Protein AF-A0A7J9CAJ8-F1 (afdb_monomer)

Secondary structure (DSSP, 8-state):
--------S-BTTHHHH-TTSPPP-HHHHHHHHHHHHHHHHIIIIISSSPPP-S--STTT-EE-TT--EE------SHHHHHHHHHHHHHHHHTS-TT-TT-THHHHHHHHHHHHHHHHHTTS-----HHHHHHHHHHHHHHHHHHHHHHTTS-HHHHHS-TTS-HHHHTT-BTTB--THHHHHHHHHHHHHHHHHHHHHHHTT---SSGGG--HHHHHHHHHHHHHHHHHHHHHHHHHHHHHHGGGSTTHHHHHHH-SSTT---HHHHHHHHHHHHHHHHHHHHHHHHHHHHHHHHHHHS-HHHHHHHHHHHHHHHHHHHHHHHHHHHHTT--

Structure (mmCIF, N/CA/C/O backbone):
data_AF-A0A7J9CAJ8-F1
#
_entry.id   AF-A0A7J9CAJ8-F1
#
loop_
_atom_site.group_PDB
_atom_site.id
_atom_site.type_symbol
_atom_site.label_atom_id
_atom_site.label_alt_id
_atom_site.label_comp_id
_atom_site.label_asym_id
_atom_site.label_entity_id
_atom_site.label_seq_id
_atom_site.pdbx_PDB_ins_code
_atom_site.Cartn_x
_atom_site.Cartn_y
_atom_site.Cartn_z
_atom_site.occupancy
_atom_site.B_iso_or_equiv
_atom_site.auth_seq_id
_atom_site.auth_comp_id
_atom_site.auth_asym_id
_atom_site.auth_atom_id
_atom_site.pdbx_PDB_model_num
ATOM 1 N N . MET A 1 1 ? -40.495 -19.863 -31.097 1.00 40.00 1 MET A N 1
ATOM 2 C CA . MET A 1 1 ? -39.385 -20.839 -31.047 1.00 40.00 1 MET A CA 1
ATOM 3 C C . MET A 1 1 ? -38.164 -20.152 -31.624 1.00 40.00 1 MET A C 1
ATOM 5 O O . MET A 1 1 ? -38.285 -19.607 -32.711 1.00 40.00 1 MET A O 1
ATOM 9 N N . MET A 1 2 ? -37.049 -20.111 -30.896 1.00 43.50 2 MET A N 1
ATOM 10 C CA . MET A 1 2 ? -35.759 -19.665 -31.436 1.00 43.50 2 MET A CA 1
ATOM 11 C C . MET A 1 2 ? -34.913 -20.907 -31.709 1.00 43.50 2 MET A C 1
ATOM 13 O O . MET A 1 2 ? -34.979 -21.863 -30.937 1.00 43.50 2 MET A O 1
ATOM 17 N N . ILE A 1 3 ? -34.169 -20.902 -32.811 1.00 45.50 3 ILE A N 1
ATOM 18 C CA . ILE A 1 3 ? -33.249 -21.974 -33.191 1.00 45.50 3 ILE A CA 1
ATOM 19 C C . ILE A 1 3 ? -31.861 -21.343 -33.206 1.00 45.50 3 ILE A C 1
ATOM 21 O O . ILE A 1 3 ? -31.635 -20.386 -33.943 1.00 45.50 3 ILE A O 1
ATOM 25 N N . PHE A 1 4 ? -30.968 -21.850 -32.363 1.00 56.88 4 PHE A N 1
ATOM 26 C CA . PHE A 1 4 ? -29.582 -21.400 -32.276 1.00 56.88 4 PHE A CA 1
ATOM 27 C C . PHE A 1 4 ? -28.660 -22.448 -32.898 1.00 56.88 4 PHE A C 1
ATOM 29 O O . PHE A 1 4 ? -28.944 -23.645 -32.849 1.00 56.88 4 PHE A O 1
ATOM 36 N N . GLU A 1 5 ? -27.553 -21.993 -33.475 1.00 60.78 5 GLU A N 1
ATOM 37 C CA . GLU A 1 5 ? -26.510 -22.875 -33.988 1.00 60.78 5 GLU A CA 1
ATOM 38 C C . GLU A 1 5 ? -25.802 -23.581 -32.824 1.00 60.78 5 GLU A C 1
ATOM 40 O O . GLU A 1 5 ? -25.318 -22.926 -31.896 1.00 60.78 5 GLU A O 1
ATOM 45 N N . HIS A 1 6 ? -25.735 -24.911 -32.889 1.00 66.56 6 HIS A N 1
ATOM 46 C CA . HIS A 1 6 ? -25.181 -25.757 -31.834 1.00 66.56 6 HIS A CA 1
ATOM 47 C C . HIS A 1 6 ? -23.707 -25.427 -31.518 1.00 66.56 6 HIS A C 1
ATOM 49 O O . HIS A 1 6 ? -22.985 -24.819 -32.314 1.00 66.56 6 HIS A O 1
ATOM 55 N N . ALA A 1 7 ? -23.280 -25.809 -30.319 1.00 72.19 7 ALA A N 1
ATOM 56 C CA . ALA A 1 7 ? -21.926 -25.650 -29.810 1.00 72.19 7 ALA A CA 1
ATOM 57 C C . ALA A 1 7 ? -21.558 -26.981 -29.128 1.00 72.19 7 ALA A C 1
ATOM 59 O O . ALA A 1 7 ? -22.010 -27.218 -28.005 1.00 72.19 7 ALA A O 1
ATOM 60 N N . PRO A 1 8 ? -20.884 -27.906 -29.839 1.00 73.31 8 PRO A N 1
ATOM 61 C CA . PRO A 1 8 ? -20.740 -29.287 -29.381 1.00 73.31 8 PRO A CA 1
ATOM 62 C C . PRO A 1 8 ? -19.647 -29.465 -28.320 1.00 73.31 8 PRO A C 1
ATOM 64 O O . PRO A 1 8 ? -19.743 -30.385 -27.511 1.00 73.31 8 PRO A O 1
ATOM 67 N N . ASN A 1 9 ? -18.659 -28.566 -28.259 1.00 80.75 9 ASN A N 1
ATOM 68 C CA . ASN A 1 9 ? -17.530 -28.628 -27.324 1.00 80.75 9 ASN A CA 1
ATOM 69 C C . ASN A 1 9 ? -17.878 -28.039 -25.939 1.00 80.75 9 ASN A C 1
ATOM 71 O O . ASN A 1 9 ? -17.084 -27.329 -25.326 1.00 80.75 9 ASN A O 1
ATOM 75 N N . GLY A 1 10 ? -19.095 -28.311 -25.455 1.00 84.06 10 GLY A N 1
ATOM 76 C CA . GLY A 1 10 ? -19.558 -27.949 -24.113 1.00 84.06 10 GLY A CA 1
ATOM 77 C C . GLY A 1 10 ? -19.327 -26.481 -23.735 1.00 84.06 10 GLY A C 1
ATOM 78 O O . GLY A 1 10 ? -19.519 -25.563 -24.541 1.00 84.06 10 GLY A O 1
ATOM 79 N N . THR A 1 11 ? -18.937 -26.267 -22.480 1.00 87.12 11 THR A N 1
ATOM 80 C CA . THR A 1 11 ? -18.627 -24.958 -21.899 1.00 87.12 11 THR A CA 1
ATOM 81 C C . THR A 1 11 ? -17.136 -24.765 -21.639 1.00 87.12 11 THR A C 1
ATOM 83 O O . THR A 1 11 ? -16.378 -25.698 -21.362 1.00 87.12 11 THR A O 1
ATOM 86 N N . LEU A 1 12 ? -16.718 -23.501 -21.626 1.00 86.06 12 LEU A N 1
ATOM 87 C CA . LEU A 1 12 ? -15.371 -23.097 -21.236 1.00 86.06 12 LEU A CA 1
ATOM 88 C C . LEU A 1 12 ? -15.019 -23.525 -19.798 1.00 86.06 12 LEU A C 1
ATOM 90 O O . LEU A 1 12 ? -13.863 -23.823 -19.522 1.00 86.06 12 LEU A O 1
ATOM 94 N N . PHE A 1 13 ? -15.994 -23.600 -18.886 1.00 85.50 13 PHE A N 1
ATOM 95 C CA . PHE A 1 13 ? -15.786 -24.114 -17.526 1.00 85.50 13 PHE A CA 1
ATOM 96 C C . PHE A 1 13 ? -15.315 -25.574 -17.529 1.00 85.50 13 PHE A C 1
ATOM 98 O O . PHE A 1 13 ? -14.382 -25.925 -16.808 1.00 85.50 13 PHE A O 1
ATOM 105 N N . GLU A 1 14 ? -15.943 -26.427 -18.338 1.00 85.00 14 GLU A N 1
ATOM 106 C CA . GLU A 1 14 ? -15.604 -27.851 -18.416 1.00 85.00 14 GLU A CA 1
ATOM 107 C C . GLU A 1 14 ? -14.177 -28.031 -18.951 1.00 85.00 14 GLU A C 1
ATOM 109 O O . GLU A 1 14 ? -13.354 -28.688 -18.319 1.00 85.00 14 GLU A O 1
ATOM 114 N N . HIS A 1 15 ? -13.842 -27.314 -20.023 1.00 82.62 15 HIS A N 1
ATOM 115 C CA . HIS A 1 15 ? -12.510 -27.275 -20.634 1.00 82.62 15 HIS A CA 1
ATOM 116 C C . HIS A 1 15 ? -11.391 -26.614 -19.790 1.00 82.62 15 HIS A C 1
ATOM 118 O O . HIS A 1 15 ? -10.220 -26.650 -20.187 1.00 82.62 15 HIS A O 1
ATOM 124 N N . LEU A 1 16 ? -11.724 -26.000 -18.648 1.00 79.69 16 LEU A N 1
ATOM 125 C CA . LEU A 1 16 ? -10.761 -25.412 -17.706 1.00 79.69 16 LEU A CA 1
ATOM 126 C C . LEU A 1 16 ? -10.608 -26.210 -16.404 1.00 79.69 16 LEU A C 1
ATOM 128 O O . LEU A 1 16 ? -9.513 -26.201 -15.845 1.00 79.69 16 LEU A O 1
ATOM 132 N N . HIS A 1 17 ? -11.671 -26.866 -15.918 1.00 77.75 17 HIS A N 1
ATOM 133 C CA . HIS A 1 17 ? -11.718 -27.418 -14.551 1.00 77.75 17 HIS A CA 1
ATOM 134 C C . HIS A 1 17 ? -12.109 -28.903 -14.454 1.00 77.75 17 HIS A C 1
ATOM 136 O O . HIS A 1 17 ? -11.965 -29.486 -13.378 1.00 77.75 17 HIS A O 1
ATOM 142 N N . VAL A 1 18 ? -12.608 -29.532 -15.526 1.00 80.06 18 VAL A N 1
ATOM 143 C CA . VAL A 1 18 ? -12.997 -30.957 -15.534 1.00 80.06 18 VAL A CA 1
ATOM 144 C C . VAL A 1 18 ? -11.835 -31.795 -16.068 1.00 80.06 18 VAL A C 1
ATOM 146 O O . VAL A 1 18 ? -11.383 -31.602 -17.194 1.00 80.06 18 VAL A O 1
ATOM 149 N N . LYS A 1 19 ? -11.332 -32.737 -15.259 1.00 69.88 19 LYS A N 1
ATOM 150 C CA . LYS A 1 19 ? -10.113 -33.520 -15.558 1.00 69.88 19 LYS A CA 1
ATOM 151 C C . LYS A 1 19 ? -10.294 -34.498 -16.717 1.00 69.88 19 LYS A C 1
ATOM 153 O O . LYS A 1 19 ? -9.323 -34.910 -17.340 1.00 69.88 19 LYS A O 1
ATOM 158 N N . GLU A 1 20 ? -11.540 -34.861 -16.974 1.00 73.94 20 GLU A N 1
ATOM 159 C CA . GLU A 1 20 ? -11.992 -35.800 -17.990 1.00 73.94 20 GLU A CA 1
ATOM 160 C C . GLU A 1 20 ? -12.160 -35.139 -19.376 1.00 73.94 20 GLU A C 1
ATOM 162 O O . GLU A 1 20 ? -12.380 -35.845 -20.358 1.00 73.94 20 GLU A O 1
ATOM 167 N N . MET A 1 21 ? -12.045 -33.806 -19.467 1.00 75.88 21 MET A N 1
ATOM 168 C CA . MET A 1 21 ? -12.157 -33.027 -20.707 1.00 75.88 21 MET A CA 1
ATOM 169 C C . MET A 1 21 ? -10.786 -32.644 -21.278 1.00 75.88 21 MET A C 1
ATOM 171 O O . MET A 1 21 ? -9.824 -32.409 -20.541 1.00 75.88 21 MET A O 1
ATOM 175 N N . GLU A 1 22 ? -10.698 -32.515 -22.605 1.00 76.56 22 GLU A N 1
ATOM 176 C CA . GLU A 1 22 ? -9.490 -32.021 -23.277 1.00 76.56 22 GLU A CA 1
ATOM 177 C C . GLU A 1 22 ? -9.185 -30.581 -22.830 1.00 76.56 22 GLU A C 1
ATOM 179 O O . GLU A 1 22 ? -9.993 -29.670 -23.005 1.00 76.56 22 GLU A O 1
ATOM 184 N N . HIS A 1 23 ? -8.025 -30.361 -22.212 1.00 75.94 23 HIS A N 1
ATOM 185 C CA . HIS A 1 23 ? -7.668 -29.045 -21.685 1.00 75.94 23 HIS A CA 1
ATOM 186 C C . HIS A 1 23 ? -7.228 -28.110 -22.812 1.00 75.94 23 HIS A C 1
ATOM 188 O O . HIS A 1 23 ? -6.312 -28.434 -23.566 1.00 75.94 23 HIS A O 1
ATOM 194 N N . LEU A 1 24 ? -7.822 -26.913 -22.878 1.00 80.50 24 LEU A N 1
ATOM 195 C CA . LEU A 1 24 ? -7.447 -25.905 -23.875 1.00 80.50 24 LEU A CA 1
ATOM 196 C C . LEU A 1 24 ? -5.971 -25.521 -23.738 1.00 80.50 24 LEU A C 1
ATOM 198 O O . LEU A 1 24 ? -5.504 -25.200 -22.636 1.00 80.50 24 LEU A O 1
ATOM 202 N N . ASP A 1 25 ? -5.269 -25.485 -24.869 1.00 76.44 25 ASP A N 1
ATOM 203 C CA . ASP A 1 25 ? -3.911 -24.962 -24.970 1.00 76.44 25 ASP A CA 1
ATOM 204 C C . ASP A 1 25 ? -3.892 -23.424 -24.852 1.00 76.44 25 ASP A C 1
ATOM 206 O O . ASP A 1 25 ? -4.929 -22.756 -24.779 1.00 76.44 25 ASP A O 1
ATOM 210 N N . TRP A 1 26 ? -2.698 -22.829 -24.827 1.00 74.56 26 TRP A N 1
ATOM 211 C CA . TRP A 1 26 ? -2.570 -21.372 -24.743 1.00 74.56 26 TRP A CA 1
ATOM 212 C C . TRP A 1 26 ? -3.151 -20.652 -25.973 1.00 74.56 26 TRP A C 1
ATOM 214 O O . TRP A 1 26 ? -3.753 -19.587 -25.825 1.00 74.56 26 TRP A O 1
ATOM 224 N N . SER A 1 27 ? -3.037 -21.233 -27.175 1.00 74.56 27 SER A N 1
ATOM 225 C CA . SER A 1 27 ? -3.572 -20.637 -28.404 1.00 74.56 27 SER A CA 1
ATOM 226 C C . SER A 1 27 ? -5.101 -20.548 -28.375 1.00 74.56 27 SER A C 1
ATOM 228 O O . SER A 1 27 ? -5.668 -19.484 -28.639 1.00 74.56 27 SER A O 1
ATOM 230 N N . ALA A 1 28 ? -5.777 -21.631 -27.985 1.00 77.50 28 ALA A N 1
ATOM 231 C CA . ALA A 1 28 ? -7.226 -21.678 -27.848 1.00 77.50 28 ALA A CA 1
ATOM 232 C C . ALA A 1 28 ? -7.725 -20.791 -26.695 1.00 77.50 28 ALA A C 1
ATOM 234 O O . ALA A 1 28 ? -8.701 -20.064 -26.871 1.00 77.50 28 ALA A O 1
ATOM 235 N N . ARG A 1 29 ? -7.022 -20.741 -25.552 1.00 82.19 29 ARG A N 1
ATOM 236 C CA . ARG A 1 29 ? -7.340 -19.807 -24.449 1.00 82.19 29 ARG A CA 1
ATOM 237 C C . ARG A 1 29 ? -7.321 -18.347 -24.903 1.00 82.19 29 ARG A C 1
ATOM 239 O O . ARG A 1 29 ? -8.274 -17.613 -24.644 1.00 82.19 29 ARG A O 1
ATOM 246 N N . VAL A 1 30 ? -6.276 -17.931 -25.623 1.00 76.56 30 VAL A N 1
ATOM 247 C CA . VAL A 1 30 ? -6.181 -16.570 -26.180 1.00 76.56 30 VAL A CA 1
ATOM 248 C C . VAL A 1 30 ? -7.266 -16.325 -27.235 1.00 76.56 30 VAL A C 1
ATOM 250 O O . VAL A 1 30 ? -7.885 -15.262 -27.219 1.00 76.56 30 VAL A O 1
ATOM 253 N N . ARG A 1 31 ? -7.571 -17.305 -28.101 1.00 80.25 31 ARG A N 1
ATOM 254 C CA . ARG A 1 31 ? -8.679 -17.225 -29.076 1.00 80.25 31 ARG A CA 1
ATOM 255 C C . ARG A 1 31 ? -10.030 -16.994 -28.394 1.00 80.25 31 ARG A C 1
ATOM 257 O O . ARG A 1 31 ? -10.771 -16.113 -28.820 1.00 80.25 31 ARG A O 1
ATOM 264 N N . VAL A 1 32 ? -10.322 -17.732 -27.324 1.00 82.12 32 VAL A N 1
ATOM 265 C CA . VAL A 1 32 ? -11.543 -17.588 -26.516 1.00 82.12 32 VAL A CA 1
ATOM 266 C C . VAL A 1 32 ? -11.631 -16.193 -25.890 1.00 82.12 32 VAL A C 1
ATOM 268 O O . VAL A 1 32 ? -12.649 -15.523 -26.051 1.00 82.12 32 VAL A O 1
ATOM 271 N N . ILE A 1 33 ? -10.561 -15.720 -25.238 1.00 83.31 33 ILE A N 1
ATOM 272 C CA . ILE A 1 33 ? -10.501 -14.377 -24.630 1.00 83.31 33 ILE A CA 1
ATOM 273 C C . ILE A 1 33 ? -10.751 -13.285 -25.682 1.00 83.31 33 ILE A C 1
ATOM 275 O O . ILE A 1 33 ? -11.573 -12.394 -25.464 1.00 83.31 33 ILE A O 1
ATOM 279 N N . MET A 1 34 ? -10.072 -13.366 -26.830 1.00 79.56 34 MET A N 1
ATOM 280 C CA . MET A 1 34 ? -10.222 -12.404 -27.925 1.00 79.56 34 MET A CA 1
ATOM 281 C C . MET A 1 34 ? -11.626 -12.450 -28.540 1.00 79.56 34 MET A C 1
ATOM 283 O O . MET A 1 34 ? -12.204 -11.398 -28.797 1.00 79.56 34 MET A O 1
ATOM 287 N N . GLY A 1 35 ? -12.204 -13.641 -28.725 1.00 82.44 35 GLY A N 1
ATOM 288 C CA . GLY A 1 35 ? -13.577 -13.808 -29.209 1.00 82.44 35 GLY A CA 1
ATOM 289 C C . GLY A 1 35 ? -14.598 -13.138 -28.288 1.00 82.44 35 GLY A C 1
ATOM 290 O O . GLY A 1 35 ? -15.395 -12.325 -28.749 1.00 82.44 35 GLY A O 1
ATOM 291 N N . VAL A 1 36 ? -14.510 -13.386 -26.976 1.00 84.25 36 VAL A N 1
ATOM 292 C CA . VAL A 1 36 ? -15.354 -12.714 -25.971 1.00 84.25 36 VAL A CA 1
ATOM 293 C C . VAL A 1 36 ? -15.171 -11.192 -26.022 1.00 84.25 36 VAL A C 1
ATOM 295 O O . VAL A 1 36 ? -16.163 -10.465 -26.013 1.00 84.25 36 VAL A O 1
ATOM 298 N N . ALA A 1 37 ? -13.933 -10.698 -26.127 1.00 81.12 37 ALA A N 1
ATOM 299 C CA . ALA A 1 37 ? -13.656 -9.264 -26.219 1.00 81.12 37 ALA A CA 1
ATOM 300 C C . ALA A 1 37 ? -14.277 -8.618 -27.473 1.00 81.12 37 ALA A C 1
ATOM 302 O O . ALA A 1 37 ? -14.913 -7.569 -27.363 1.00 81.12 37 ALA A O 1
ATOM 303 N N . TYR A 1 38 ? -14.162 -9.256 -28.645 1.00 80.88 38 TYR A N 1
ATOM 304 C CA . TYR A 1 38 ? -14.795 -8.780 -29.879 1.00 80.88 38 TYR A CA 1
ATOM 305 C C . TYR A 1 38 ? -16.326 -8.825 -29.807 1.00 80.88 38 TYR A C 1
ATOM 307 O O . TYR A 1 38 ? -16.977 -7.876 -30.239 1.00 80.88 38 TYR A O 1
ATOM 315 N N . CYS A 1 39 ? -16.916 -9.872 -29.220 1.00 78.00 39 CYS A N 1
ATOM 316 C CA . CYS A 1 39 ? -18.363 -9.935 -29.012 1.00 78.00 39 CYS A CA 1
ATOM 317 C C . CYS A 1 39 ? -18.859 -8.804 -28.100 1.00 78.00 39 CYS A C 1
ATOM 319 O O . CYS A 1 39 ? -19.830 -8.137 -28.449 1.00 78.00 39 CYS A O 1
ATOM 321 N N . LEU A 1 40 ? -18.180 -8.538 -26.978 1.00 75.75 40 LEU A N 1
ATOM 322 C CA . LEU A 1 40 ? -18.515 -7.420 -26.088 1.00 75.75 40 LEU A CA 1
ATOM 323 C C . LEU A 1 40 ? -18.362 -6.065 -26.794 1.00 75.75 40 LEU A C 1
ATOM 325 O O . LEU A 1 40 ? -19.243 -5.217 -26.676 1.00 75.75 40 LEU A O 1
ATOM 329 N N . GLN A 1 41 ? -17.284 -5.866 -27.562 1.00 77.62 41 GLN A N 1
ATOM 330 C CA . GLN A 1 41 ? -17.075 -4.647 -28.349 1.00 77.62 41 GLN A CA 1
ATOM 331 C C . GLN A 1 41 ? -18.227 -4.418 -29.338 1.00 77.62 41 GLN A C 1
ATOM 333 O O . GLN A 1 41 ? -18.826 -3.342 -29.334 1.00 77.62 41 GLN A O 1
ATOM 338 N N . TYR A 1 42 ? -18.570 -5.438 -30.128 1.00 77.06 42 TYR A N 1
ATOM 339 C CA . TYR A 1 42 ? -19.654 -5.388 -31.109 1.00 77.06 42 TYR A CA 1
ATOM 340 C C . TYR A 1 42 ? -21.008 -5.090 -30.449 1.00 77.06 42 TYR A C 1
ATOM 342 O O . TYR A 1 42 ? -21.734 -4.190 -30.871 1.00 77.06 42 TYR A O 1
ATOM 350 N N . MET A 1 43 ? -21.325 -5.791 -29.356 1.00 72.12 43 MET A N 1
ATOM 351 C CA . MET A 1 43 ? -22.576 -5.602 -28.621 1.00 72.12 43 MET A CA 1
ATOM 352 C C . MET A 1 43 ? -22.694 -4.208 -27.981 1.00 72.12 43 MET A C 1
ATOM 354 O O . MET A 1 43 ? -23.794 -3.655 -27.939 1.00 72.12 43 MET A O 1
ATOM 358 N N . HIS A 1 44 ? -21.585 -3.620 -27.519 1.00 69.75 44 HIS A N 1
ATOM 359 C CA . HIS A 1 44 ? -21.566 -2.307 -26.866 1.00 69.75 44 HIS A CA 1
ATOM 360 C C . HIS A 1 44 ? -21.475 -1.108 -27.830 1.00 69.75 44 HIS A C 1
ATOM 362 O O . HIS A 1 44 ? -21.926 -0.021 -27.464 1.00 69.75 44 HIS A O 1
ATOM 368 N N . HIS A 1 45 ? -20.873 -1.267 -29.015 1.00 70.31 45 HIS A N 1
ATOM 369 C CA . HIS A 1 45 ? -20.557 -0.145 -29.915 1.00 70.31 45 HIS A CA 1
ATOM 370 C C . HIS A 1 45 ? -21.196 -0.224 -31.306 1.00 70.31 45 HIS A C 1
ATOM 372 O O . HIS A 1 45 ? -21.545 0.823 -31.852 1.00 70.31 45 HIS A O 1
ATOM 378 N N . ASP A 1 46 ? -21.366 -1.423 -31.867 1.00 72.56 46 ASP A N 1
ATOM 379 C CA . ASP A 1 46 ? -21.799 -1.602 -33.261 1.00 72.56 46 ASP A CA 1
ATOM 380 C C . ASP A 1 46 ? -23.300 -1.937 -33.382 1.00 72.56 46 ASP A C 1
ATOM 382 O O . ASP A 1 46 ? -23.893 -1.793 -34.454 1.00 72.56 46 ASP A O 1
ATOM 386 N N . LEU A 1 47 ? -23.942 -2.349 -32.281 1.00 70.94 47 LEU A N 1
ATOM 387 C CA . LEU A 1 47 ? -25.392 -2.536 -32.192 1.00 70.94 47 LEU A CA 1
ATOM 388 C C . LEU A 1 47 ? -26.112 -1.262 -31.725 1.00 70.94 47 LEU A C 1
ATOM 390 O O . LEU A 1 47 ? -25.657 -0.555 -30.828 1.00 70.94 47 LEU A O 1
ATOM 394 N N . ASN A 1 48 ? -27.282 -0.995 -32.314 1.00 61.53 48 ASN A N 1
ATOM 395 C CA . ASN A 1 48 ? -28.146 0.129 -31.957 1.00 61.53 48 ASN A CA 1
ATOM 396 C C . ASN A 1 48 ? -29.610 -0.343 -31.776 1.00 61.53 48 ASN A C 1
ATOM 398 O O . ASN A 1 48 ? -30.232 -0.731 -32.768 1.00 61.53 48 ASN A O 1
ATOM 402 N N . PRO A 1 49 ? -30.178 -0.307 -30.553 1.00 61.47 49 PRO A N 1
ATOM 403 C CA . PRO A 1 49 ? -29.519 0.077 -29.302 1.00 61.47 49 PRO A CA 1
ATOM 404 C C . PRO A 1 49 ? -28.400 -0.913 -28.914 1.00 61.47 49 PRO A C 1
ATOM 406 O O . PRO A 1 49 ? -28.499 -2.092 -29.267 1.00 61.47 49 PRO A O 1
ATOM 409 N N . PRO A 1 50 ? -27.364 -0.470 -28.174 1.00 63.41 50 PRO A N 1
ATOM 410 C CA . PRO A 1 50 ? -26.344 -1.366 -27.636 1.00 63.41 50 PRO A CA 1
ATOM 411 C C . PRO A 1 50 ? -26.974 -2.492 -26.815 1.00 63.41 50 PRO A C 1
ATOM 413 O O . PRO A 1 50 ? -27.882 -2.240 -26.017 1.00 63.41 50 PRO A O 1
ATOM 416 N N . LEU A 1 51 ? -26.492 -3.723 -26.997 1.00 59.69 51 LEU A N 1
ATOM 417 C CA . LEU A 1 51 ? -26.936 -4.878 -26.220 1.00 59.69 51 LEU A CA 1
ATOM 418 C C . LEU A 1 51 ? -25.990 -5.105 -25.032 1.00 59.69 51 LEU A C 1
ATOM 420 O O . LEU A 1 51 ? -24.809 -5.375 -25.228 1.00 59.69 51 LEU A O 1
ATOM 424 N N . PRO A 1 52 ? -26.484 -5.002 -23.793 1.00 52.66 52 PRO A N 1
ATOM 425 C CA . PRO A 1 52 ? -25.654 -5.151 -22.603 1.00 52.66 52 PRO A CA 1
ATOM 426 C C . PRO A 1 52 ? -25.767 -6.573 -22.002 1.00 52.66 52 PRO A C 1
ATOM 428 O O . PRO A 1 52 ? -26.685 -7.291 -22.381 1.00 52.66 52 PRO A O 1
ATOM 431 N N . HIS A 1 53 ? -24.889 -7.020 -21.090 1.00 58.34 53 HIS A N 1
ATOM 432 C CA . HIS A 1 53 ? -24.742 -8.461 -20.758 1.00 58.34 53 HIS A CA 1
ATOM 433 C C . HIS A 1 53 ? -24.470 -8.784 -19.259 1.00 58.34 53 HIS A C 1
ATOM 435 O O . HIS A 1 53 ? -23.584 -8.199 -18.644 1.00 58.34 53 HIS A O 1
ATOM 441 N N . SER A 1 54 ? -25.207 -9.726 -18.643 1.00 52.53 54 SER A N 1
ATOM 442 C CA . SER A 1 54 ? -25.335 -9.775 -17.160 1.00 52.53 54 SER A CA 1
ATOM 443 C C . SER A 1 54 ? -24.575 -10.890 -16.439 1.00 52.53 54 SER A C 1
ATOM 445 O O . SER A 1 54 ? -24.441 -10.827 -15.218 1.00 52.53 54 SER A O 1
ATOM 447 N N . ASN A 1 55 ? -24.097 -11.928 -17.134 1.00 55.75 55 ASN A N 1
ATOM 448 C CA . ASN A 1 55 ? -23.532 -13.116 -16.476 1.00 55.75 55 ASN A CA 1
ATOM 449 C C . ASN A 1 55 ? -22.324 -13.699 -17.225 1.00 55.75 55 ASN A C 1
ATOM 451 O O . ASN A 1 55 ? -22.324 -14.851 -17.662 1.00 55.75 55 ASN A O 1
ATOM 455 N N . LEU A 1 56 ? -21.280 -12.884 -17.392 1.00 70.00 56 LEU A N 1
ATOM 456 C CA . LEU A 1 56 ? -20.044 -13.311 -18.043 1.00 70.00 56 LEU A CA 1
ATOM 457 C C . LEU A 1 56 ? -19.214 -14.210 -17.121 1.00 70.00 56 LEU A C 1
ATOM 459 O O . LEU A 1 56 ? -18.450 -13.737 -16.285 1.00 70.00 56 LEU A O 1
ATOM 463 N N . SER A 1 57 ? -19.391 -15.517 -17.294 1.00 74.50 57 SER A N 1
ATOM 464 C CA . SER A 1 57 ? -18.677 -16.575 -16.582 1.00 74.50 57 SER A CA 1
ATOM 465 C C . SER A 1 57 ? -18.326 -17.716 -17.536 1.00 74.50 57 SER A C 1
ATOM 467 O O . SER A 1 57 ? -18.994 -17.919 -18.551 1.00 74.50 57 SER A O 1
ATOM 469 N N . SER A 1 58 ? -17.308 -18.506 -17.194 1.00 79.62 58 SER A N 1
ATOM 470 C CA . SER A 1 58 ? -16.882 -19.684 -17.963 1.00 79.62 58 SER A CA 1
ATOM 471 C C . SER A 1 58 ? -17.999 -20.716 -18.196 1.00 79.62 58 SER A C 1
ATOM 473 O O . SER A 1 58 ? -17.983 -21.426 -19.198 1.00 79.62 58 SER A O 1
ATOM 475 N N . LYS A 1 59 ? -19.009 -20.769 -17.316 1.00 81.25 59 LYS A N 1
ATOM 476 C CA . LYS A 1 59 ? -20.200 -21.635 -17.444 1.00 81.25 59 LYS A CA 1
ATOM 477 C C . LYS A 1 59 ? -21.234 -21.135 -18.456 1.00 81.25 59 LYS A C 1
ATOM 479 O O . LYS A 1 59 ? -22.086 -21.908 -18.875 1.00 81.25 59 LYS A O 1
ATOM 484 N N . ALA A 1 60 ? -21.198 -19.849 -18.804 1.00 76.31 60 ALA A N 1
ATOM 485 C CA . ALA A 1 60 ? -22.106 -19.231 -19.771 1.00 76.31 60 ALA A CA 1
ATOM 486 C C . ALA A 1 60 ? -21.503 -19.149 -21.186 1.00 76.31 60 ALA A C 1
ATOM 488 O O . ALA A 1 60 ? -22.208 -18.792 -22.127 1.00 76.31 60 ALA A O 1
ATOM 489 N N . ILE A 1 61 ? -20.214 -19.467 -21.338 1.00 84.94 61 ILE A N 1
ATOM 490 C CA . ILE A 1 61 ? -19.501 -19.455 -22.617 1.00 84.94 61 ILE A CA 1
ATOM 491 C C . ILE A 1 61 ? -19.454 -20.876 -23.163 1.00 84.94 61 ILE A C 1
ATOM 493 O O . ILE A 1 61 ? -18.828 -21.751 -22.563 1.00 84.94 61 ILE A O 1
ATOM 497 N N . PHE A 1 62 ? -20.087 -21.084 -24.312 1.00 82.81 62 PHE A N 1
ATOM 498 C CA . PHE A 1 62 ? -20.045 -22.347 -25.045 1.00 82.81 62 PHE A CA 1
ATOM 499 C C . PHE A 1 62 ? -18.942 -22.319 -26.103 1.00 82.81 62 PHE A C 1
ATOM 501 O O . PHE A 1 62 ? -18.619 -21.246 -26.619 1.00 82.81 62 PHE A O 1
ATOM 508 N N . LEU A 1 63 ? -18.385 -23.482 -26.445 1.00 83.06 63 LEU A N 1
ATOM 509 C CA . LEU A 1 63 ? -17.328 -23.594 -27.453 1.00 83.06 63 LEU A CA 1
ATOM 510 C C . LEU A 1 63 ? -17.826 -24.294 -28.727 1.00 83.06 63 LEU A C 1
ATOM 512 O O . LEU A 1 63 ? -18.525 -25.309 -28.688 1.00 83.06 63 LEU A O 1
ATOM 516 N N . THR A 1 64 ? -17.465 -23.728 -29.876 1.00 81.25 64 THR A N 1
ATOM 517 C CA . THR A 1 64 ? -17.655 -24.335 -31.203 1.00 81.25 64 THR A CA 1
ATOM 518 C C . THR A 1 64 ? -16.622 -25.425 -31.485 1.00 81.25 64 THR A C 1
ATOM 520 O O . THR A 1 64 ? -15.644 -25.579 -30.751 1.00 81.25 64 THR A O 1
ATOM 523 N N . ASP A 1 65 ? -16.809 -26.147 -32.591 1.00 77.56 65 ASP A N 1
ATOM 524 C CA . ASP A 1 65 ? -15.879 -27.149 -33.128 1.00 77.56 65 ASP A CA 1
ATOM 525 C C . ASP A 1 65 ? -14.435 -26.628 -33.299 1.00 77.56 65 ASP A C 1
ATOM 527 O O . ASP A 1 65 ? -13.483 -27.388 -33.148 1.00 77.56 65 ASP A O 1
ATOM 531 N N . ASP A 1 66 ? -14.253 -25.327 -33.564 1.00 76.44 66 ASP A N 1
ATOM 532 C CA . ASP A 1 66 ? -12.952 -24.649 -33.678 1.00 76.44 66 ASP A CA 1
ATOM 533 C C . ASP A 1 66 ? -12.499 -23.932 -32.384 1.00 76.44 66 ASP A C 1
ATOM 535 O O . ASP A 1 66 ? -11.565 -23.122 -32.407 1.00 76.44 66 ASP A O 1
ATOM 539 N N . TYR A 1 67 ? -13.151 -24.221 -31.254 1.00 71.88 67 TYR A N 1
ATOM 540 C CA . TYR A 1 67 ? -12.935 -23.604 -29.940 1.00 71.88 67 TYR A CA 1
ATOM 541 C C . TYR A 1 67 ? -13.089 -22.067 -29.917 1.00 71.88 67 TYR A C 1
ATOM 543 O O . TYR A 1 67 ? -12.451 -21.378 -29.117 1.00 71.88 67 TYR A O 1
ATOM 551 N N . ALA A 1 68 ? -13.949 -21.504 -30.770 1.00 76.00 68 ALA A N 1
ATOM 552 C CA . ALA A 1 68 ? -14.383 -20.114 -30.658 1.00 76.00 68 ALA A CA 1
ATOM 553 C C . ALA A 1 68 ? -15.488 -19.963 -29.593 1.00 76.00 68 ALA A C 1
ATOM 555 O O . ALA A 1 68 ? -16.292 -20.867 -29.352 1.00 76.00 68 ALA A O 1
ATOM 556 N N . ALA A 1 69 ? -15.523 -18.802 -28.937 1.00 79.81 69 ALA A N 1
ATOM 557 C CA . ALA A 1 69 ? -16.450 -18.519 -27.846 1.00 79.81 69 ALA A CA 1
ATOM 558 C C . ALA A 1 69 ? -17.830 -18.068 -28.357 1.00 79.81 69 ALA A C 1
ATOM 560 O O . ALA A 1 69 ? -17.935 -17.079 -29.083 1.00 79.81 69 ALA A O 1
ATOM 561 N N . LYS A 1 70 ? -18.896 -18.739 -27.909 1.00 75.56 70 LYS A N 1
ATOM 562 C CA . LYS A 1 70 ? -20.298 -18.333 -28.098 1.00 75.56 70 LYS A CA 1
ATOM 563 C C . LYS A 1 70 ? -20.904 -17.849 -26.778 1.00 75.56 70 LYS A C 1
ATOM 565 O O . LYS A 1 70 ? -20.797 -18.523 -25.755 1.00 75.56 70 LYS A O 1
ATOM 570 N N . LEU A 1 71 ? -21.570 -16.692 -26.827 1.00 71.94 71 LEU A N 1
ATOM 571 C CA . LEU A 1 71 ? -22.216 -16.022 -25.691 1.00 71.94 71 LEU A CA 1
ATOM 572 C C . LEU A 1 71 ? -23.748 -15.958 -25.871 1.00 71.94 71 LEU A C 1
ATOM 574 O O . LEU A 1 71 ? -24.207 -15.633 -26.970 1.00 71.94 71 LEU A O 1
ATOM 578 N N . PRO A 1 72 ? -24.551 -16.207 -24.819 1.00 62.75 72 PRO A N 1
ATOM 579 C CA . PRO A 1 72 ? -25.978 -15.889 -24.799 1.00 62.75 72 PRO A CA 1
ATOM 580 C C . PRO A 1 72 ? -26.225 -14.368 -24.610 1.00 62.75 72 PRO A C 1
ATOM 582 O O . PRO A 1 72 ? -25.349 -13.663 -24.115 1.00 62.75 72 PRO A O 1
ATOM 585 N N . PRO A 1 73 ? -27.401 -13.829 -24.994 1.00 54.59 73 PRO A N 1
ATOM 586 C CA . PRO A 1 73 ? -27.675 -12.380 -24.967 1.00 54.59 73 PRO A CA 1
ATOM 587 C C . PRO A 1 73 ? -28.290 -11.827 -23.650 1.00 54.59 73 PRO A C 1
ATOM 589 O O . PRO A 1 73 ? -28.928 -12.573 -22.910 1.00 54.59 73 PRO A O 1
ATOM 592 N N . ILE A 1 74 ? -28.214 -10.485 -23.471 1.00 52.78 74 ILE A N 1
ATOM 593 C CA . ILE A 1 74 ? -28.804 -9.588 -22.419 1.00 52.78 74 ILE A CA 1
ATOM 594 C C . ILE A 1 74 ? -28.212 -9.764 -20.973 1.00 52.78 74 ILE A C 1
ATOM 596 O O . ILE A 1 74 ? -27.697 -10.836 -20.682 1.00 52.78 74 ILE A O 1
ATOM 600 N N . VAL A 1 75 ? -28.138 -8.830 -19.988 1.00 43.25 75 VAL A N 1
ATOM 601 C CA . VAL A 1 75 ? -28.530 -7.399 -19.773 1.00 43.25 75 VAL A CA 1
ATOM 602 C C . VAL A 1 75 ? -27.430 -6.614 -18.980 1.00 43.25 75 VAL A C 1
ATOM 604 O O . VAL A 1 75 ? -26.637 -7.236 -18.305 1.00 43.25 75 VAL A O 1
ATOM 607 N N . ASP A 1 76 ? -27.430 -5.270 -18.947 1.00 46.78 76 ASP A N 1
ATOM 608 C CA . ASP A 1 76 ? -26.554 -4.344 -18.152 1.00 46.78 76 ASP A CA 1
ATOM 609 C C . ASP A 1 76 ? -25.033 -4.235 -18.529 1.00 46.78 76 ASP A C 1
ATOM 611 O O . ASP A 1 76 ? -24.308 -5.229 -18.471 1.00 46.78 76 ASP A O 1
ATOM 615 N N . PRO A 1 77 ? -24.515 -3.069 -19.010 1.00 50.66 77 PRO A N 1
ATOM 616 C CA . PRO A 1 77 ? -23.185 -3.009 -19.628 1.00 50.66 77 PRO A CA 1
ATOM 617 C C . PRO A 1 77 ? -22.032 -2.755 -18.646 1.00 50.66 77 PRO A C 1
ATOM 619 O O . PRO A 1 77 ? -20.938 -3.275 -18.882 1.00 50.66 77 PRO A O 1
ATOM 622 N N . GLU A 1 78 ? -22.232 -2.005 -17.551 1.00 48.50 78 GLU A N 1
ATOM 623 C CA . GLU A 1 78 ? -21.130 -1.626 -16.638 1.00 48.50 78 GLU A CA 1
ATOM 624 C C . GLU A 1 78 ? -20.511 -2.840 -15.922 1.00 48.50 78 GLU A C 1
ATOM 626 O O . GLU A 1 78 ? -19.321 -2.846 -15.597 1.00 48.50 78 GLU A O 1
ATOM 631 N N . VAL A 1 79 ? -21.297 -3.905 -15.741 1.00 53.50 79 VAL A N 1
ATOM 632 C CA . VAL A 1 79 ? -20.878 -5.169 -15.117 1.00 53.50 79 VAL A CA 1
ATOM 633 C C . VAL A 1 79 ? -19.825 -5.912 -15.959 1.00 53.50 79 VAL A C 1
ATOM 635 O O . VAL A 1 79 ? -18.960 -6.597 -15.407 1.00 53.50 79 VAL A O 1
ATOM 638 N N . ASN A 1 80 ? -19.833 -5.760 -17.289 1.00 60.97 80 ASN A N 1
ATOM 639 C CA . ASN A 1 80 ? -19.034 -6.611 -18.182 1.00 60.97 80 ASN A CA 1
ATOM 640 C C . ASN A 1 80 ? -17.530 -6.395 -18.080 1.00 60.97 80 ASN A C 1
ATOM 642 O O . ASN A 1 80 ? -16.788 -7.366 -18.169 1.00 60.97 80 ASN A O 1
ATOM 646 N N . VAL A 1 81 ? -17.058 -5.166 -17.855 1.00 65.31 81 VAL A N 1
ATOM 647 C CA . VAL A 1 81 ? -15.609 -4.906 -17.735 1.00 65.31 81 VAL A CA 1
ATOM 648 C C . VAL A 1 81 ? -15.036 -5.600 -16.494 1.00 65.31 81 VAL A C 1
ATOM 650 O O . VAL A 1 81 ? -13.933 -6.143 -16.537 1.00 65.31 81 VAL A O 1
ATOM 653 N N . HIS A 1 82 ? -15.805 -5.642 -15.401 1.00 62.56 82 HIS A N 1
ATOM 654 C CA . HIS A 1 82 ? -15.434 -6.375 -14.194 1.00 62.56 82 HIS A CA 1
ATOM 655 C C . HIS A 1 82 ? -15.460 -7.891 -14.432 1.00 62.56 82 HIS A C 1
ATOM 657 O O . HIS A 1 82 ? -14.458 -8.569 -14.207 1.00 62.56 82 HIS A O 1
ATOM 663 N N . SER A 1 83 ? -16.576 -8.426 -14.931 1.00 68.81 83 SER A N 1
ATOM 664 C CA . SER A 1 83 ? -16.740 -9.873 -15.118 1.00 68.81 83 SER A CA 1
ATOM 665 C C . SER A 1 83 ? -15.820 -10.447 -16.206 1.00 68.81 83 SER A C 1
ATOM 667 O O . SER A 1 83 ? -15.327 -11.561 -16.052 1.00 68.81 83 SER A O 1
ATOM 669 N N . PHE A 1 84 ? -15.481 -9.673 -17.243 1.00 77.19 84 PHE A N 1
ATOM 670 C CA . PHE A 1 84 ? -14.439 -10.033 -18.212 1.00 77.19 84 PHE A CA 1
ATOM 671 C C . PHE A 1 84 ? -13.054 -10.093 -17.557 1.00 77.19 84 PHE A C 1
ATOM 673 O O . PHE A 1 84 ? -12.286 -10.998 -17.856 1.00 77.19 84 PHE A O 1
ATOM 680 N N . GLY A 1 85 ? -12.743 -9.192 -16.617 1.00 70.94 85 GLY A N 1
ATOM 681 C CA . GLY A 1 85 ? -11.506 -9.256 -15.831 1.00 70.94 85 GLY A CA 1
ATOM 682 C C . GLY A 1 85 ? -11.413 -10.513 -14.956 1.00 70.94 85 GLY A C 1
ATOM 683 O O . GLY A 1 85 ? -10.358 -11.142 -14.897 1.00 70.94 85 GLY A O 1
ATOM 684 N N . ILE A 1 86 ? -12.521 -10.924 -14.330 1.00 72.12 86 ILE A N 1
ATOM 685 C CA . ILE A 1 86 ? -12.599 -12.178 -13.559 1.00 72.12 86 ILE A CA 1
ATOM 686 C C . ILE A 1 86 ? -12.417 -13.401 -14.473 1.00 72.12 86 ILE A C 1
ATOM 688 O O . ILE A 1 86 ? -11.597 -14.271 -14.178 1.00 72.12 86 ILE A O 1
ATOM 692 N N . LEU A 1 87 ? -13.114 -13.434 -15.614 1.00 77.81 87 LEU A N 1
ATOM 693 C CA . LEU A 1 87 ? -12.981 -14.481 -16.631 1.00 77.81 87 LEU A CA 1
ATOM 694 C C . LEU A 1 87 ? -11.551 -14.568 -17.193 1.00 77.81 87 LEU A C 1
ATOM 696 O O . LEU A 1 87 ? -11.019 -15.659 -17.369 1.00 77.81 87 LEU A O 1
ATOM 700 N N . LEU A 1 88 ? -10.912 -13.428 -17.463 1.00 78.31 88 LEU A N 1
ATOM 701 C CA . LEU A 1 88 ? -9.544 -13.354 -17.973 1.00 78.31 88 LEU A CA 1
ATOM 702 C C . LEU A 1 88 ? -8.557 -14.027 -17.008 1.00 78.31 88 LEU A C 1
ATOM 704 O O . LEU A 1 88 ? -7.715 -14.816 -17.434 1.00 78.31 88 LEU A O 1
ATOM 708 N N . ILE A 1 89 ? -8.700 -13.766 -15.705 1.00 74.06 89 ILE A N 1
ATOM 709 C CA . ILE A 1 89 ? -7.898 -14.407 -14.654 1.00 74.06 89 ILE A CA 1
ATOM 710 C C . ILE A 1 89 ? -8.177 -15.917 -14.602 1.00 74.06 89 ILE A C 1
ATOM 712 O O . ILE A 1 89 ? -7.232 -16.702 -14.528 1.00 74.06 89 ILE A O 1
ATOM 716 N N . GLU A 1 90 ? -9.441 -16.340 -14.689 1.00 78.56 90 GLU A N 1
ATOM 717 C CA . GLU A 1 90 ? -9.840 -17.756 -14.706 1.00 78.56 90 GLU A CA 1
ATOM 718 C C . GLU A 1 90 ? -9.219 -18.520 -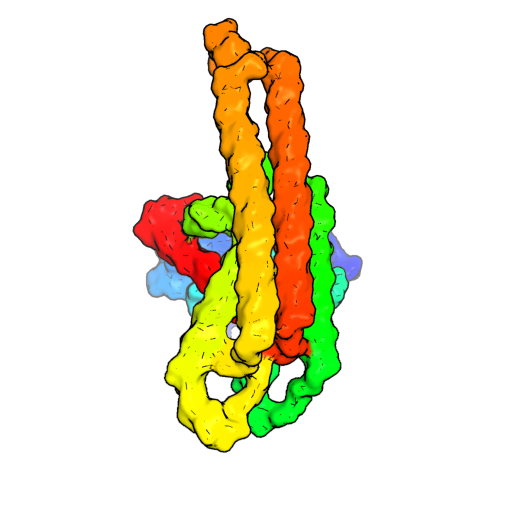15.893 1.00 78.56 90 GLU A C 1
ATOM 720 O O . GLU A 1 90 ? -8.597 -19.567 -15.704 1.00 78.56 90 GLU A O 1
ATOM 725 N N . VAL A 1 91 ? -9.318 -17.971 -17.109 1.00 78.38 91 VAL A N 1
ATOM 726 C CA . VAL A 1 91 ? -8.810 -18.597 -18.342 1.00 78.38 91 VAL A CA 1
ATOM 727 C C . VAL A 1 91 ? -7.278 -18.650 -18.367 1.00 78.38 91 VAL A C 1
ATOM 729 O O . VAL A 1 91 ? -6.714 -19.686 -18.733 1.00 78.38 91 VAL A O 1
ATOM 732 N N . ILE A 1 92 ? -6.596 -17.569 -17.964 1.00 73.94 92 ILE A N 1
ATOM 733 C CA . ILE A 1 92 ? -5.124 -17.516 -17.936 1.00 73.94 92 ILE A CA 1
ATOM 734 C C . ILE A 1 92 ? -4.560 -18.450 -16.861 1.00 73.94 92 ILE A C 1
ATOM 736 O O . ILE A 1 92 ? -3.602 -19.171 -17.124 1.00 73.94 92 ILE A O 1
ATOM 740 N N . SER A 1 93 ? -5.147 -18.464 -15.660 1.00 70.12 93 SER A N 1
ATOM 741 C CA . SER A 1 93 ? -4.645 -19.289 -14.551 1.00 70.12 93 SER A CA 1
ATOM 742 C C . SER A 1 93 ? -5.059 -20.760 -14.628 1.00 70.12 93 SER A C 1
ATOM 744 O O . SER A 1 93 ? -4.401 -21.597 -14.008 1.00 70.12 93 SER A O 1
ATOM 746 N N . GLY A 1 94 ? -6.144 -21.084 -15.345 1.00 67.06 94 GLY A N 1
ATOM 747 C CA . GLY A 1 94 ? -6.759 -22.413 -15.312 1.00 67.06 94 GLY A CA 1
ATOM 748 C C . GLY A 1 94 ? -7.312 -22.778 -13.931 1.00 67.06 94 GLY A C 1
ATOM 749 O O . GLY A 1 94 ? -7.267 -23.941 -13.545 1.00 67.06 94 GLY A O 1
ATOM 750 N N . LYS A 1 95 ? -7.750 -21.782 -13.149 1.00 62.09 95 LYS A N 1
ATOM 751 C CA . LYS A 1 95 ? -8.198 -21.947 -11.761 1.00 62.09 95 LYS A CA 1
ATOM 752 C C . LYS A 1 95 ? -9.441 -21.115 -11.491 1.00 62.09 95 LYS A C 1
ATOM 754 O O . LYS A 1 95 ? -9.569 -19.996 -11.982 1.00 62.09 95 LYS A O 1
ATOM 759 N N . LEU A 1 96 ? -10.346 -21.649 -10.674 1.00 63.06 96 LEU A N 1
ATOM 760 C CA . LEU A 1 96 ? -11.559 -20.933 -10.287 1.00 63.06 96 LEU A CA 1
ATOM 761 C C . LEU A 1 96 ? -11.219 -19.658 -9.496 1.00 63.06 96 LEU A C 1
ATOM 763 O O . LEU A 1 96 ? -10.497 -19.750 -8.499 1.00 63.06 96 LEU A O 1
ATOM 767 N N . PRO A 1 97 ? -11.806 -18.495 -9.842 1.00 52.47 97 PRO A N 1
ATOM 768 C CA . PRO A 1 97 ? -11.612 -17.246 -9.099 1.00 52.47 97 PRO A CA 1
ATOM 769 C C . PRO A 1 97 ? -12.216 -17.287 -7.682 1.00 52.47 97 PRO A C 1
ATOM 771 O O . PRO A 1 97 ? -11.970 -16.394 -6.880 1.00 52.47 97 PRO A O 1
ATOM 774 N N . TYR A 1 98 ? -12.974 -18.338 -7.355 1.00 51.81 98 TYR A N 1
ATOM 775 C CA . TYR A 1 98 ? -13.554 -18.597 -6.035 1.00 51.81 98 TYR A CA 1
ATOM 776 C C . TYR A 1 98 ? -13.075 -19.947 -5.461 1.00 51.81 98 TYR A C 1
ATOM 778 O O . TYR A 1 98 ? -13.868 -20.722 -4.933 1.00 51.81 98 TYR A O 1
ATOM 786 N N . SER A 1 99 ? -11.781 -20.261 -5.614 1.00 41.84 99 SER A N 1
ATOM 787 C CA . SER A 1 99 ? -11.140 -21.432 -4.992 1.00 41.84 99 SER A CA 1
ATOM 788 C C . SER A 1 99 ? -10.544 -21.096 -3.619 1.00 41.84 99 SER A C 1
ATOM 790 O O . SER A 1 99 ? -9.733 -20.175 -3.503 1.00 41.84 99 SER A O 1
ATOM 792 N N . ALA A 1 100 ? -10.870 -21.910 -2.610 1.00 39.06 100 ALA A N 1
ATOM 793 C CA . ALA A 1 100 ? -10.321 -21.818 -1.252 1.00 39.06 100 ALA A CA 1
ATOM 794 C C . ALA A 1 100 ? -8.796 -22.056 -1.176 1.00 39.06 100 ALA A C 1
ATOM 796 O O . ALA A 1 100 ? -8.146 -21.703 -0.199 1.00 39.06 100 ALA A O 1
ATOM 797 N N . GLU A 1 101 ? -8.182 -22.613 -2.224 1.00 39.59 101 GLU A N 1
ATOM 798 C CA . GLU A 1 101 ? -6.728 -22.824 -2.274 1.00 39.59 101 GLU A CA 1
ATOM 799 C C . GLU A 1 101 ? -5.937 -21.535 -2.582 1.00 39.59 101 GLU A C 1
ATOM 801 O O . GLU A 1 101 ? -4.710 -21.530 -2.513 1.00 39.59 101 GLU A O 1
ATOM 806 N N . HIS A 1 102 ? -6.610 -20.437 -2.953 1.00 41.12 102 HIS A N 1
ATOM 807 C CA . HIS A 1 102 ? -5.969 -19.207 -3.434 1.00 41.12 102 HIS A CA 1
ATOM 808 C C . HIS A 1 102 ? -6.419 -17.995 -2.610 1.00 41.12 102 HIS A C 1
ATOM 810 O O . HIS A 1 102 ? -7.132 -17.103 -3.075 1.00 41.12 102 HIS A O 1
ATOM 816 N N . GLY A 1 103 ? -5.945 -17.964 -1.361 1.00 42.50 103 GLY A N 1
ATOM 817 C CA . GLY A 1 103 ? -6.421 -17.093 -0.281 1.00 42.50 103 GLY A CA 1
ATOM 818 C C . GLY A 1 103 ? -6.384 -15.573 -0.504 1.00 42.50 103 GLY A C 1
ATOM 819 O O . GLY A 1 103 ? -6.826 -14.841 0.371 1.00 42.50 103 GLY A O 1
ATOM 820 N N . ALA A 1 104 ? -5.920 -15.054 -1.645 1.00 43.75 104 ALA A N 1
ATOM 821 C CA . ALA A 1 104 ? -6.055 -13.633 -1.978 1.00 43.75 104 ALA A CA 1
ATOM 822 C C . ALA A 1 104 ? -7.529 -13.182 -1.998 1.00 43.75 104 ALA A C 1
ATOM 824 O O . ALA A 1 104 ? -7.856 -12.125 -1.459 1.00 43.75 104 ALA A O 1
ATOM 825 N N . ILE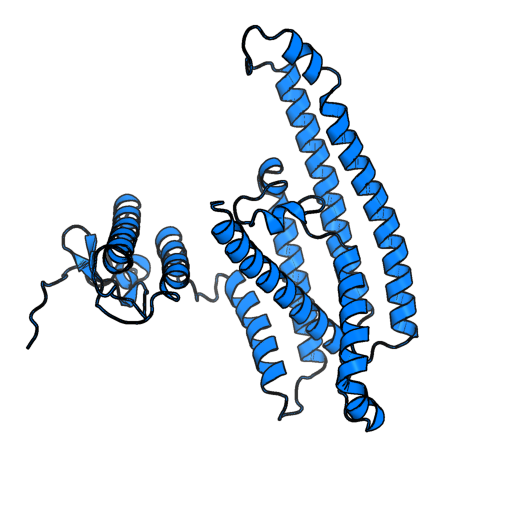 A 1 105 ? -8.424 -13.995 -2.573 1.00 37.41 105 ILE A N 1
ATOM 826 C CA . ILE A 1 105 ? -9.858 -13.672 -2.660 1.00 37.41 105 ILE A CA 1
ATOM 827 C C . ILE A 1 105 ? -10.600 -14.068 -1.377 1.00 37.41 105 ILE A C 1
ATOM 829 O O . ILE A 1 105 ? -11.493 -13.335 -0.964 1.00 37.41 105 ILE A O 1
ATOM 833 N N . GLU A 1 106 ? -10.173 -15.112 -0.657 1.00 37.22 106 GLU A N 1
ATOM 834 C CA . GLU A 1 106 ? -10.699 -15.386 0.691 1.00 37.22 106 GLU A CA 1
ATOM 835 C C . GLU A 1 106 ? -10.335 -14.298 1.709 1.00 37.22 106 GLU A C 1
ATOM 837 O O . GLU A 1 106 ? -11.161 -13.957 2.547 1.00 37.22 106 GLU A O 1
ATOM 842 N N . LYS A 1 107 ? -9.150 -13.678 1.621 1.00 45.00 107 LYS A N 1
ATOM 843 C CA . LYS A 1 107 ? -8.781 -12.514 2.450 1.00 45.00 107 LYS A CA 1
ATOM 844 C C . LYS A 1 107 ? -9.683 -11.308 2.165 1.00 45.00 107 LYS A C 1
ATOM 846 O O . LYS A 1 107 ? -10.104 -10.623 3.098 1.00 45.00 107 LYS A O 1
ATOM 851 N N . TRP A 1 108 ? -10.027 -11.072 0.895 1.00 45.91 108 TRP A N 1
ATOM 852 C CA . TRP A 1 108 ? -11.025 -10.064 0.525 1.00 45.91 108 TRP A CA 1
ATOM 853 C C . TRP A 1 108 ? -12.423 -10.426 1.028 1.00 45.91 108 TRP A C 1
ATOM 855 O O . TRP A 1 108 ? -13.077 -9.564 1.606 1.00 45.91 108 TRP A O 1
ATOM 865 N N . LEU A 1 109 ? -12.865 -11.678 0.870 1.00 39.44 109 LEU A N 1
ATOM 866 C CA . LEU A 1 109 ? -14.150 -12.152 1.391 1.00 39.44 109 LEU A CA 1
ATOM 867 C C . LEU A 1 109 ? -14.208 -12.081 2.918 1.00 39.44 109 LEU A C 1
ATOM 869 O O . LEU A 1 109 ? -15.226 -11.664 3.439 1.00 39.44 109 LEU A O 1
ATOM 873 N N . GLY A 1 110 ? -13.125 -12.371 3.639 1.00 46.53 110 GLY A N 1
ATOM 874 C CA . GLY A 1 110 ? -13.048 -12.207 5.090 1.00 46.53 110 GLY A CA 1
ATOM 875 C C . GLY A 1 110 ? -13.307 -10.761 5.512 1.00 46.53 110 GLY A C 1
ATOM 876 O O . GLY A 1 110 ? -14.191 -10.506 6.324 1.00 46.53 110 GLY A O 1
ATOM 877 N N . LEU A 1 111 ? -12.616 -9.794 4.899 1.00 48.34 111 LEU A N 1
ATOM 878 C CA . LEU A 1 111 ? -12.841 -8.372 5.180 1.00 48.34 111 LEU A CA 1
ATOM 879 C C . LEU A 1 111 ? -14.204 -7.867 4.668 1.00 48.34 111 LEU A C 1
ATOM 881 O O . LEU A 1 111 ? -14.788 -6.955 5.252 1.00 48.34 111 LEU A O 1
ATOM 885 N N . LEU A 1 112 ? -14.739 -8.455 3.596 1.00 41.97 112 LEU A N 1
ATOM 886 C CA . LEU A 1 112 ? -16.058 -8.114 3.062 1.00 41.97 112 LEU A CA 1
ATOM 887 C C . LEU A 1 112 ? -17.189 -8.722 3.908 1.00 41.97 112 LEU A C 1
ATOM 889 O O . LEU A 1 112 ? -18.218 -8.079 4.084 1.00 41.97 112 LEU A O 1
ATOM 893 N N . CYS A 1 113 ? -16.956 -9.873 4.540 1.00 41.44 113 CYS A N 1
ATOM 894 C CA . CYS A 1 113 ? -17.769 -10.412 5.622 1.00 41.44 113 CYS A CA 1
ATOM 895 C C . CYS A 1 113 ? -17.645 -9.566 6.896 1.00 41.44 113 CYS A C 1
ATOM 897 O O . CYS A 1 113 ? -18.640 -9.429 7.593 1.00 41.44 113 CYS A O 1
ATOM 899 N N . CYS A 1 114 ? -16.507 -8.918 7.181 1.00 48.53 114 CYS A N 1
ATOM 900 C CA . CYS A 1 114 ? -16.435 -7.900 8.242 1.00 48.53 114 CYS A CA 1
ATOM 901 C C . CYS A 1 114 ? -17.266 -6.657 7.896 1.00 48.53 114 CYS A C 1
ATOM 903 O O . CYS A 1 114 ? -18.010 -6.176 8.740 1.00 48.53 114 CYS A O 1
ATOM 905 N N . LEU A 1 115 ? -17.193 -6.158 6.656 1.00 48.12 115 LEU A N 1
ATOM 906 C CA . LEU A 1 115 ? -18.054 -5.070 6.167 1.00 48.12 115 LEU A CA 1
ATOM 907 C C . LEU A 1 115 ? -19.544 -5.440 6.244 1.00 48.12 115 LEU A C 1
ATOM 909 O O . LEU A 1 115 ? -20.359 -4.621 6.656 1.00 48.12 115 LEU A O 1
ATOM 913 N N . GLN A 1 116 ? -19.902 -6.672 5.875 1.00 45.34 116 GLN A N 1
ATOM 914 C CA . GLN A 1 116 ? -21.269 -7.179 5.989 1.00 45.34 116 GLN A CA 1
ATOM 915 C C . GLN A 1 116 ? -21.686 -7.346 7.451 1.00 45.34 116 GLN A C 1
ATOM 917 O O . GLN A 1 116 ? -22.757 -6.875 7.801 1.00 45.34 116 GLN A O 1
ATOM 922 N N . ALA A 1 117 ? -20.848 -7.923 8.315 1.00 43.41 117 ALA A N 1
ATOM 923 C CA . ALA A 1 117 ? -21.144 -8.085 9.735 1.00 43.41 117 ALA A CA 1
ATOM 924 C C . ALA A 1 117 ? -21.272 -6.735 10.452 1.00 43.41 117 ALA A C 1
ATOM 926 O O . ALA A 1 117 ? -22.188 -6.571 11.244 1.00 43.41 117 ALA A O 1
ATOM 927 N N . LEU A 1 118 ? -20.430 -5.743 10.146 1.00 46.38 118 LEU A N 1
ATOM 928 C CA . LEU A 1 118 ? -20.559 -4.387 10.694 1.00 46.38 118 LEU A CA 1
ATOM 929 C C . LEU A 1 118 ? -21.849 -3.697 10.217 1.00 46.38 118 LEU A C 1
ATOM 931 O O . LEU A 1 118 ? -22.531 -3.086 11.032 1.00 46.38 118 LEU A O 1
ATOM 935 N N . ASN A 1 119 ? -22.227 -3.852 8.942 1.00 42.22 119 ASN A N 1
ATOM 936 C CA . ASN A 1 119 ? -23.476 -3.296 8.403 1.00 42.22 119 ASN A CA 1
ATOM 937 C C . ASN A 1 119 ? -24.744 -4.081 8.814 1.00 42.22 119 ASN A C 1
ATOM 939 O O . ASN A 1 119 ? -25.839 -3.536 8.759 1.00 42.22 119 ASN A O 1
ATOM 943 N N . GLN A 1 120 ? -24.637 -5.365 9.172 1.00 39.31 120 GLN A N 1
ATOM 944 C CA . GLN A 1 120 ? -25.769 -6.206 9.597 1.00 39.31 120 GLN A CA 1
ATOM 945 C C . GLN A 1 120 ? -25.966 -6.165 11.122 1.00 39.31 120 GLN A C 1
ATOM 947 O O . GLN A 1 120 ? -27.100 -6.210 11.603 1.00 39.31 120 GLN A O 1
ATOM 952 N N . ASN A 1 121 ? -24.887 -5.971 11.885 1.00 41.16 121 ASN A N 1
ATOM 953 C CA . ASN A 1 121 ? -24.911 -5.848 13.343 1.00 41.16 121 ASN A CA 1
ATOM 954 C C . ASN A 1 121 ? -25.298 -4.444 13.840 1.00 41.16 121 ASN A C 1
ATOM 956 O O . ASN A 1 121 ? -25.119 -4.136 15.021 1.00 41.16 121 ASN A O 1
ATOM 960 N N . GLU A 1 122 ? -25.933 -3.622 12.999 1.00 42.53 122 GLU A N 1
ATOM 961 C CA . GLU A 1 122 ? -26.835 -2.577 13.500 1.00 42.53 122 GLU A CA 1
ATOM 962 C C . GLU A 1 122 ? -27.893 -3.198 14.443 1.00 42.53 122 GLU A C 1
ATOM 964 O O . GLU A 1 122 ? -28.206 -2.606 15.476 1.00 42.53 122 GLU A O 1
ATOM 969 N N . ASN A 1 123 ? -28.342 -4.439 14.173 1.00 38.84 123 ASN A N 1
ATOM 970 C CA . ASN A 1 123 ? -29.403 -5.116 14.935 1.00 38.84 123 ASN A CA 1
ATOM 971 C C . ASN A 1 123 ? -28.989 -6.264 15.882 1.00 38.84 123 ASN A C 1
ATOM 973 O O . ASN A 1 123 ? -29.813 -6.620 16.722 1.00 38.84 123 ASN A O 1
ATOM 977 N N . ASP A 1 124 ? -27.782 -6.846 15.808 1.00 36.88 124 ASP A N 1
ATOM 978 C CA . ASP A 1 124 ? -27.392 -7.953 16.710 1.00 36.88 124 ASP A CA 1
ATOM 979 C C . ASP A 1 124 ? -25.972 -7.801 17.293 1.00 36.88 124 ASP A C 1
ATOM 981 O O . ASP A 1 124 ? -25.017 -7.419 16.619 1.00 36.88 124 ASP A O 1
ATOM 985 N N . GLY A 1 125 ? -25.838 -8.033 18.598 1.00 48.44 125 GLY A N 1
ATOM 986 C CA . GLY A 1 125 ? -24.765 -7.487 19.439 1.00 48.44 125 GLY A CA 1
ATOM 987 C C . GLY A 1 125 ? -23.579 -8.419 19.687 1.00 48.44 125 GLY A C 1
ATOM 988 O O . GLY A 1 125 ? -23.102 -8.470 20.817 1.00 48.44 125 GLY A O 1
ATOM 989 N N . ASN A 1 126 ? -23.138 -9.192 18.686 1.00 47.81 126 ASN A N 1
ATOM 990 C CA . ASN A 1 126 ? -22.377 -10.428 18.941 1.00 47.81 126 ASN A CA 1
ATOM 991 C C . ASN A 1 126 ? -21.034 -10.590 18.184 1.00 47.81 126 ASN A C 1
ATOM 993 O O . ASN A 1 126 ? -20.586 -11.713 17.946 1.00 47.81 126 ASN A O 1
ATOM 997 N N . LEU A 1 127 ? -20.350 -9.493 17.823 1.00 57.19 127 LEU A N 1
ATOM 998 C CA . LEU A 1 127 ? -18.921 -9.570 17.469 1.00 57.19 127 LEU A CA 1
ATOM 999 C C . LEU A 1 127 ? -18.097 -9.701 18.760 1.00 57.19 127 LEU A C 1
ATOM 1001 O O . LEU A 1 127 ? -18.007 -8.752 19.537 1.00 57.19 127 LEU A O 1
ATOM 1005 N N . THR A 1 128 ? -17.498 -10.870 19.004 1.00 65.69 128 THR A N 1
ATOM 1006 C CA . THR A 1 128 ? -16.643 -11.065 20.188 1.00 65.69 128 THR A CA 1
ATOM 1007 C C . THR A 1 128 ? -15.257 -10.454 19.976 1.00 65.69 128 THR A C 1
ATOM 1009 O O . THR A 1 128 ? -14.721 -10.490 18.868 1.00 65.69 128 THR A O 1
ATOM 1012 N N . ASP A 1 129 ? -14.634 -9.952 21.043 1.00 70.81 129 ASP A N 1
ATOM 1013 C CA . ASP A 1 129 ? -13.299 -9.335 20.981 1.00 70.81 129 ASP A CA 1
ATOM 1014 C C . ASP A 1 129 ? -12.218 -10.308 20.455 1.00 70.81 129 ASP A C 1
ATOM 1016 O O . ASP A 1 129 ? -11.334 -9.928 19.689 1.00 70.81 129 ASP A O 1
ATOM 1020 N N . ASN A 1 130 ? -12.369 -11.605 20.748 1.00 75.94 130 ASN A N 1
ATOM 1021 C CA . ASN A 1 130 ? -11.555 -12.690 20.189 1.00 75.94 130 ASN A CA 1
ATOM 1022 C C . ASN A 1 130 ? -11.710 -12.809 18.657 1.00 75.94 130 ASN A C 1
ATOM 1024 O O . ASN A 1 130 ? -10.727 -12.986 17.940 1.00 75.94 130 ASN A O 1
ATOM 1028 N N . THR A 1 131 ? -12.932 -12.657 18.132 1.00 76.94 131 THR A N 1
ATOM 1029 C CA . THR A 1 131 ? -13.182 -12.613 16.680 1.00 76.94 131 THR A CA 1
ATOM 1030 C C . THR A 1 131 ? -12.472 -11.415 16.048 1.00 76.94 131 THR A C 1
ATOM 1032 O O . THR A 1 131 ? -11.803 -11.573 15.029 1.00 76.94 131 THR A O 1
ATOM 1035 N N . CYS A 1 132 ? -12.555 -10.234 16.669 1.00 78.19 132 CYS A N 1
ATOM 1036 C CA . CYS A 1 132 ? -11.839 -9.041 16.214 1.00 78.19 132 CYS A CA 1
ATOM 1037 C C . CYS A 1 132 ? -10.316 -9.250 16.208 1.00 78.19 132 CYS A C 1
ATOM 1039 O O . CYS A 1 13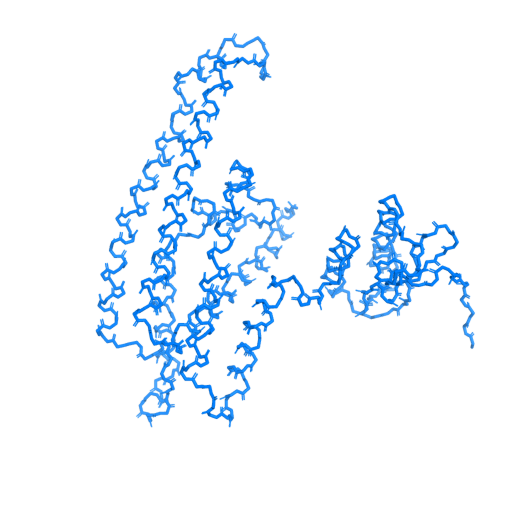2 ? -9.661 -8.926 15.218 1.00 78.19 132 CYS A O 1
ATOM 1041 N N . ALA A 1 133 ? -9.752 -9.835 17.269 1.00 82.88 133 ALA A N 1
ATOM 1042 C CA . ALA A 1 133 ? -8.314 -10.076 17.388 1.00 82.88 133 ALA A CA 1
ATOM 1043 C C . ALA A 1 133 ? -7.790 -10.993 16.268 1.00 82.88 133 ALA A C 1
ATOM 1045 O O . ALA A 1 133 ? -6.834 -10.638 15.579 1.00 82.88 133 ALA A O 1
ATOM 1046 N N . GLN A 1 134 ? -8.481 -12.108 16.003 1.00 80.56 134 GLN A N 1
ATOM 1047 C CA . GLN A 1 134 ? -8.142 -13.033 14.910 1.00 80.56 134 GLN A CA 1
ATOM 1048 C C . GLN A 1 134 ? -8.225 -12.373 13.522 1.00 80.56 134 GLN A C 1
ATOM 1050 O O . GLN A 1 134 ? -7.478 -12.733 12.613 1.00 80.56 134 GLN A O 1
ATOM 1055 N N . LEU A 1 135 ? -9.128 -11.406 13.330 1.00 75.94 135 LEU A N 1
ATOM 1056 C CA . LEU A 1 135 ? -9.251 -10.656 12.075 1.00 75.94 135 LEU A CA 1
ATOM 1057 C C . LEU A 1 135 ? -8.117 -9.636 11.892 1.00 75.94 135 LEU A C 1
ATOM 1059 O O . LEU A 1 135 ? -7.625 -9.471 10.772 1.00 75.94 135 LEU A O 1
ATOM 1063 N N . VAL A 1 136 ? -7.674 -8.987 12.972 1.00 83.44 136 VAL A N 1
ATOM 1064 C CA . VAL A 1 136 ? -6.503 -8.093 12.973 1.00 83.44 136 VAL A CA 1
ATOM 1065 C C . VAL A 1 136 ? -5.220 -8.882 12.686 1.00 83.44 136 VAL A C 1
ATOM 1067 O O . VAL A 1 136 ? -4.449 -8.486 11.812 1.00 83.44 136 VAL A O 1
ATOM 1070 N N . GLU A 1 137 ? -5.031 -10.027 13.345 1.00 85.94 137 GLU A N 1
ATOM 1071 C CA . GLU A 1 137 ? -3.896 -10.941 13.146 1.00 85.94 137 GLU A CA 1
ATOM 1072 C C . GLU A 1 137 ? -3.812 -11.430 11.690 1.00 85.94 137 GLU A C 1
ATOM 1074 O O . GLU A 1 137 ? -2.847 -11.125 10.990 1.00 85.94 137 GLU A O 1
ATOM 1079 N N . ARG A 1 138 ? -4.889 -12.030 11.160 1.00 81.19 138 ARG A N 1
ATOM 1080 C CA . ARG A 1 138 ? -4.962 -12.467 9.750 1.00 81.19 138 ARG A CA 1
ATOM 1081 C C . ARG A 1 138 ? -4.721 -11.334 8.750 1.00 81.19 138 ARG A C 1
ATOM 1083 O O . ARG A 1 138 ? -4.206 -11.573 7.655 1.00 81.19 138 ARG A O 1
ATOM 1090 N N . SER A 1 139 ? -5.102 -10.101 9.088 1.00 77.75 139 SER A N 1
ATOM 1091 C CA . SER A 1 139 ? -4.863 -8.924 8.240 1.00 77.75 139 SER A CA 1
ATOM 1092 C C . SER A 1 139 ? -3.392 -8.496 8.239 1.00 77.75 139 SER A C 1
ATOM 1094 O O . SER A 1 139 ? -2.882 -8.083 7.197 1.00 77.75 139 SER A O 1
ATOM 1096 N N . LEU A 1 140 ? -2.701 -8.636 9.374 1.00 83.88 140 LEU A N 1
ATOM 1097 C CA . LEU A 1 140 ? -1.258 -8.425 9.493 1.00 83.88 140 LEU A CA 1
ATOM 1098 C C . LEU A 1 140 ? -0.464 -9.514 8.762 1.00 83.88 140 LEU A C 1
ATOM 1100 O O . LEU A 1 140 ? 0.430 -9.174 7.989 1.00 83.88 140 LEU A O 1
ATOM 1104 N N . ASP A 1 141 ? -0.834 -10.786 8.909 1.00 81.38 141 ASP A N 1
ATOM 1105 C CA . ASP A 1 141 ? -0.224 -11.907 8.173 1.00 81.38 141 ASP A CA 1
ATOM 1106 C C . ASP A 1 141 ? -0.392 -11.748 6.658 1.00 81.38 141 ASP A C 1
ATOM 1108 O O . ASP A 1 141 ? 0.528 -11.971 5.872 1.00 81.38 141 ASP A O 1
ATOM 1112 N N . SER A 1 142 ? -1.555 -11.251 6.236 1.00 75.88 142 SER A N 1
ATOM 1113 C CA . SER A 1 142 ? -1.821 -10.921 4.835 1.00 75.88 142 SER A CA 1
ATOM 1114 C C . SER A 1 142 ? -0.944 -9.791 4.291 1.00 75.88 142 SER A C 1
ATOM 1116 O O . SER A 1 142 ? -0.721 -9.734 3.082 1.00 75.88 142 SER A O 1
ATOM 1118 N N . PHE A 1 143 ? -0.463 -8.891 5.152 1.00 76.94 143 PHE A N 1
ATOM 1119 C CA . PHE A 1 143 ? 0.448 -7.808 4.784 1.00 76.94 143 PHE A CA 1
ATOM 1120 C C . PHE A 1 143 ? 1.920 -8.250 4.837 1.00 76.94 143 PHE A C 1
ATOM 1122 O O . PHE A 1 143 ? 2.692 -7.856 3.965 1.00 76.94 143 PHE A O 1
ATOM 1129 N N . LEU A 1 144 ? 2.281 -9.126 5.786 1.00 81.25 144 LEU A N 1
ATOM 1130 C CA . LEU A 1 144 ? 3.575 -9.819 5.842 1.00 81.25 144 LEU A CA 1
ATOM 1131 C C . LEU A 1 144 ? 3.841 -10.601 4.551 1.00 81.25 144 LEU A C 1
ATOM 1133 O O . LEU A 1 144 ? 4.791 -10.294 3.837 1.00 81.25 144 LEU A O 1
ATOM 1137 N N . GLU A 1 145 ? 2.945 -11.526 4.196 1.00 79.06 145 GLU A N 1
ATOM 1138 C CA . GLU A 1 145 ? 3.069 -12.371 2.999 1.00 79.06 145 GLU A CA 1
ATOM 1139 C C . GLU A 1 145 ? 3.167 -11.535 1.705 1.00 79.06 145 GLU A C 1
ATOM 1141 O O . GLU A 1 145 ? 3.844 -11.915 0.749 1.00 79.06 145 GLU A O 1
ATOM 1146 N N . TYR A 1 146 ? 2.509 -10.369 1.670 1.00 74.94 146 TYR A N 1
ATOM 1147 C CA . TYR A 1 146 ? 2.598 -9.426 0.553 1.00 74.94 146 TYR A CA 1
ATOM 1148 C C . TYR A 1 146 ? 3.959 -8.716 0.479 1.00 74.94 146 TYR A C 1
ATOM 1150 O O . TYR A 1 146 ? 4.479 -8.536 -0.620 1.00 74.94 146 TYR A O 1
ATOM 1158 N N . ILE A 1 147 ? 4.548 -8.321 1.613 1.00 77.56 147 ILE A N 1
ATOM 1159 C CA . ILE A 1 147 ? 5.904 -7.748 1.665 1.00 77.56 147 ILE A CA 1
ATOM 1160 C C . ILE A 1 147 ? 6.940 -8.801 1.254 1.00 77.56 147 ILE A C 1
ATOM 1162 O O . ILE A 1 147 ? 7.739 -8.545 0.358 1.00 77.56 147 ILE A O 1
ATOM 1166 N N . GLU A 1 148 ? 6.887 -9.998 1.840 1.00 78.88 148 GLU A N 1
ATOM 1167 C CA . GLU A 1 148 ? 7.835 -11.091 1.573 1.00 78.88 148 GLU A CA 1
ATOM 1168 C C . GLU A 1 148 ? 7.868 -11.486 0.090 1.00 78.88 148 GLU A C 1
ATOM 1170 O O . GLU A 1 148 ? 8.941 -11.668 -0.488 1.00 78.88 148 GLU A O 1
ATOM 1175 N N . LYS A 1 149 ? 6.699 -11.545 -0.561 1.00 73.62 149 LYS A N 1
ATOM 1176 C CA . LYS A 1 149 ? 6.597 -11.806 -2.005 1.00 73.62 149 LYS A CA 1
ATOM 1177 C C . LYS A 1 149 ? 7.073 -10.638 -2.868 1.00 73.62 149 LYS A C 1
ATOM 1179 O O . LYS A 1 149 ? 7.519 -10.873 -3.987 1.00 73.62 149 LYS A O 1
ATOM 1184 N N . ARG A 1 150 ? 7.016 -9.392 -2.380 1.00 71.31 150 ARG A N 1
ATOM 1185 C CA . ARG A 1 150 ? 7.435 -8.211 -3.155 1.00 71.31 150 ARG A CA 1
ATOM 1186 C C . ARG A 1 150 ? 8.943 -8.159 -3.393 1.00 71.31 150 ARG A C 1
ATOM 1188 O O . ARG A 1 150 ? 9.361 -7.666 -4.431 1.00 71.31 150 ARG A O 1
ATOM 1195 N N . VAL A 1 151 ? 9.739 -8.726 -2.484 1.00 68.69 151 VAL A N 1
ATOM 1196 C CA . VAL A 1 151 ? 11.209 -8.839 -2.604 1.00 68.69 151 VAL A CA 1
ATOM 1197 C C . VAL A 1 151 ? 11.635 -9.734 -3.785 1.00 68.69 151 VAL A C 1
ATOM 1199 O O . VAL A 1 151 ? 12.781 -9.686 -4.214 1.00 68.69 151 VAL A O 1
ATOM 1202 N N . GLN A 1 152 ? 10.719 -10.540 -4.336 1.00 68.56 152 GLN A N 1
ATOM 1203 C CA . GLN A 1 152 ? 10.966 -11.439 -5.473 1.00 68.56 152 GLN A CA 1
ATOM 1204 C C . GLN A 1 152 ? 10.574 -10.829 -6.834 1.00 68.56 152 GLN A C 1
ATOM 1206 O O . GLN A 1 152 ? 10.596 -11.529 -7.846 1.00 68.56 152 GLN A O 1
ATOM 1211 N N . LEU A 1 153 ? 10.159 -9.559 -6.862 1.00 69.25 153 LEU A N 1
ATOM 1212 C CA . LEU A 1 153 ? 9.719 -8.851 -8.067 1.00 69.25 153 LEU A CA 1
ATOM 1213 C C . LEU A 1 153 ? 10.793 -7.871 -8.560 1.00 69.25 153 LEU A C 1
ATOM 1215 O O . LEU A 1 153 ? 11.639 -7.426 -7.790 1.00 69.25 153 LEU A O 1
ATOM 1219 N N . ASP A 1 154 ? 10.705 -7.512 -9.842 1.00 74.75 154 ASP A N 1
ATOM 1220 C CA . ASP A 1 154 ? 11.445 -6.406 -10.462 1.00 74.75 154 ASP A CA 1
ATOM 1221 C C . ASP A 1 154 ? 11.301 -5.120 -9.625 1.00 74.75 154 ASP A C 1
ATOM 1223 O O . ASP A 1 154 ? 10.205 -4.567 -9.497 1.00 74.75 154 ASP A O 1
ATOM 1227 N N . ILE A 1 155 ? 12.415 -4.664 -9.042 1.00 80.69 155 ILE A N 1
ATOM 1228 C CA . ILE A 1 155 ? 12.471 -3.511 -8.137 1.00 80.69 155 ILE A CA 1
ATOM 1229 C C . ILE A 1 155 ? 12.087 -2.241 -8.893 1.00 80.69 155 ILE A C 1
ATOM 1231 O O . ILE A 1 155 ? 11.260 -1.466 -8.409 1.00 80.69 155 ILE A O 1
ATOM 1235 N N . SER A 1 156 ? 12.632 -2.052 -10.094 1.00 76.12 156 SER A N 1
ATOM 1236 C CA . SER A 1 156 ? 12.330 -0.920 -10.969 1.00 76.12 156 SER A CA 1
ATOM 1237 C C . SER A 1 156 ? 10.830 -0.839 -11.296 1.00 76.12 156 SER A C 1
ATOM 1239 O O . SER A 1 156 ? 10.213 0.225 -11.160 1.00 76.12 156 SER A O 1
ATOM 1241 N N . GLY A 1 157 ? 10.200 -1.975 -11.606 1.00 79.00 157 GLY A N 1
ATOM 1242 C CA . GLY A 1 157 ? 8.754 -2.097 -11.820 1.00 79.00 157 GLY A CA 1
ATOM 1243 C C . GLY A 1 157 ? 7.888 -1.724 -10.606 1.00 79.00 157 GLY A C 1
ATOM 1244 O O . GLY A 1 157 ? 6.767 -1.237 -10.776 1.00 79.00 157 GLY A O 1
ATOM 1245 N N . LEU A 1 158 ? 8.393 -1.872 -9.375 1.00 81.75 158 LEU A N 1
ATOM 1246 C CA . LEU A 1 158 ? 7.668 -1.505 -8.149 1.00 81.75 158 LEU A CA 1
ATOM 1247 C C . LEU A 1 158 ? 7.639 0.005 -7.872 1.00 81.75 158 LEU A C 1
ATOM 1249 O O . LEU A 1 158 ? 6.749 0.470 -7.157 1.00 81.75 158 LEU A O 1
ATOM 1253 N N . PHE A 1 159 ? 8.569 0.793 -8.420 1.00 85.38 159 PHE A N 1
ATOM 1254 C CA . PHE A 1 159 ? 8.536 2.257 -8.279 1.00 85.38 159 PHE A CA 1
ATOM 1255 C C . PHE A 1 159 ? 7.508 2.923 -9.212 1.00 85.38 159 PHE A C 1
ATOM 1257 O O . PHE A 1 159 ? 7.054 4.028 -8.915 1.00 85.38 159 PHE A O 1
ATOM 1264 N N . SER A 1 160 ? 7.087 2.248 -10.288 1.00 78.75 160 SER A N 1
ATOM 1265 C CA . SER A 1 160 ? 6.021 2.705 -11.195 1.00 78.75 160 SER A CA 1
ATOM 1266 C C . SER A 1 160 ? 5.121 1.538 -11.648 1.00 78.75 160 SER A C 1
ATOM 1268 O O . SER A 1 160 ? 5.108 1.189 -12.834 1.00 78.75 160 SER A O 1
ATOM 1270 N N . PRO A 1 161 ? 4.345 0.927 -10.733 1.00 74.38 161 PRO A N 1
ATOM 1271 C CA . PRO A 1 161 ? 3.560 -0.266 -11.026 1.00 74.38 161 PRO A CA 1
ATOM 1272 C C . PRO A 1 161 ? 2.471 0.001 -12.071 1.00 74.38 161 PRO A C 1
ATOM 1274 O O . PRO A 1 161 ? 1.692 0.952 -11.968 1.00 74.38 161 PRO A O 1
ATOM 1277 N N . SER A 1 162 ? 2.388 -0.887 -13.062 1.00 71.81 162 SER A N 1
ATOM 1278 C CA . SER A 1 162 ? 1.506 -0.772 -14.234 1.00 71.81 162 SER A CA 1
ATOM 1279 C C . SER A 1 162 ? 0.024 -1.051 -13.955 1.00 71.81 162 SER A C 1
ATOM 1281 O O . SER A 1 162 ? -0.827 -0.752 -14.788 1.00 71.81 162 SER A O 1
ATOM 1283 N N . TRP A 1 163 ? -0.304 -1.612 -12.789 1.00 69.38 163 TRP A N 1
ATOM 1284 C CA . TRP A 1 163 ? -1.681 -1.878 -12.349 1.00 69.38 163 TRP A CA 1
ATOM 1285 C C . TRP A 1 163 ? -2.333 -0.704 -11.596 1.00 69.38 163 TRP A C 1
ATOM 1287 O O . TRP A 1 163 ? -3.539 -0.732 -11.335 1.00 69.38 163 TRP A O 1
ATOM 1297 N N . ASN A 1 164 ? -1.552 0.322 -11.252 1.00 74.94 164 ASN A N 1
ATOM 1298 C CA . ASN A 1 164 ? -2.020 1.535 -10.589 1.00 74.94 164 ASN A CA 1
ATOM 1299 C C . ASN A 1 164 ? -2.459 2.601 -11.601 1.00 74.94 164 ASN A C 1
ATOM 1301 O O . ASN A 1 164 ? -1.889 2.748 -12.679 1.00 74.94 164 ASN A O 1
ATOM 1305 N N . THR A 1 165 ? -3.427 3.422 -11.203 1.00 80.81 165 THR A N 1
ATOM 1306 C CA . THR A 1 165 ? -3.803 4.643 -11.930 1.00 80.81 165 THR A CA 1
ATOM 1307 C C . THR A 1 165 ? -2.720 5.720 -11.819 1.00 80.81 165 THR A C 1
ATOM 1309 O O . THR A 1 165 ? -1.908 5.721 -10.889 1.00 80.81 165 THR A O 1
ATOM 1312 N N . ALA A 1 166 ? -2.743 6.720 -12.706 1.00 84.25 166 ALA A N 1
ATOM 1313 C CA . ALA A 1 166 ? -1.808 7.843 -12.634 1.00 84.25 166 ALA A CA 1
ATOM 1314 C C . ALA A 1 166 ? -2.015 8.698 -11.367 1.00 84.25 166 ALA A C 1
ATOM 1316 O O . ALA A 1 166 ? -1.109 9.419 -10.953 1.00 84.25 166 ALA A O 1
ATOM 1317 N N . LEU A 1 167 ? -3.198 8.624 -10.739 1.00 87.31 167 LEU A N 1
ATOM 1318 C CA . LEU A 1 167 ? -3.440 9.198 -9.413 1.00 87.31 167 LEU A CA 1
ATOM 1319 C C . LEU A 1 167 ? -2.747 8.387 -8.307 1.00 87.31 167 LEU A C 1
ATOM 1321 O O . LEU A 1 167 ? -2.065 8.974 -7.472 1.00 87.31 167 LEU A O 1
ATOM 1325 N N . GLU A 1 168 ? -2.887 7.061 -8.302 1.00 82.38 168 GLU A N 1
ATOM 1326 C CA . GLU A 1 168 ? -2.253 6.193 -7.298 1.00 82.38 168 GLU A CA 1
ATOM 1327 C C . GLU A 1 168 ? -0.725 6.265 -7.368 1.00 82.38 168 GLU A C 1
ATOM 1329 O O . GLU A 1 168 ? -0.086 6.462 -6.337 1.00 82.38 168 GLU A O 1
ATOM 1334 N N . ASN A 1 169 ? -0.140 6.229 -8.572 1.00 85.69 169 ASN A N 1
ATOM 1335 C CA . ASN A 1 169 ? 1.309 6.370 -8.747 1.00 85.69 169 ASN A CA 1
ATOM 1336 C C . ASN A 1 169 ? 1.833 7.748 -8.305 1.00 85.69 169 ASN A C 1
ATOM 1338 O O . ASN A 1 169 ? 2.916 7.824 -7.735 1.00 85.69 169 ASN A O 1
ATOM 1342 N N . SER A 1 170 ? 1.042 8.822 -8.440 1.00 90.81 170 SER A N 1
ATOM 1343 C CA . SER A 1 170 ? 1.402 10.150 -7.901 1.00 90.81 170 SER A CA 1
ATOM 1344 C C . SER A 1 170 ? 1.354 10.262 -6.366 1.00 90.81 170 SER A C 1
ATOM 1346 O O . SER A 1 170 ? 1.742 11.291 -5.817 1.00 90.81 170 SER A O 1
ATOM 1348 N N . LEU A 1 171 ? 0.871 9.224 -5.673 1.00 89.31 171 LEU A N 1
ATOM 1349 C CA . LEU A 1 171 ? 0.737 9.163 -4.213 1.00 89.31 171 LEU A CA 1
ATOM 1350 C C . LEU A 1 171 ? 1.609 8.065 -3.577 1.00 89.31 171 LEU A C 1
ATOM 1352 O O . LEU A 1 171 ? 1.537 7.858 -2.362 1.00 89.31 171 LEU A O 1
ATOM 1356 N N . LEU A 1 172 ? 2.435 7.372 -4.369 1.00 90.38 172 LEU A N 1
ATOM 1357 C CA . LEU A 1 172 ? 3.402 6.411 -3.849 1.00 90.38 172 LEU A CA 1
ATOM 1358 C C . LEU A 1 172 ? 4.572 7.125 -3.164 1.00 90.38 172 LEU A C 1
ATOM 1360 O O . LEU A 1 172 ? 5.186 8.045 -3.697 1.00 90.38 172 LEU A O 1
ATOM 1364 N N . TRP A 1 173 ? 4.928 6.617 -1.992 1.00 95.12 173 TRP A N 1
ATOM 1365 C CA . TRP A 1 173 ? 6.167 6.901 -1.285 1.00 95.12 173 TRP A CA 1
ATOM 1366 C C . TRP A 1 173 ? 6.927 5.577 -1.188 1.00 95.12 173 TRP A C 1
ATOM 1368 O O . TRP A 1 173 ? 6.458 4.657 -0.521 1.00 95.12 173 TRP A O 1
ATOM 1378 N N . ILE A 1 174 ? 8.058 5.454 -1.892 1.00 92.94 174 ILE A N 1
ATOM 1379 C CA . ILE A 1 174 ? 8.924 4.256 -1.919 1.00 92.94 174 ILE A CA 1
ATOM 1380 C C . ILE A 1 174 ? 8.140 2.959 -2.250 1.00 92.94 174 ILE A C 1
ATOM 1382 O O . ILE A 1 174 ? 8.038 2.048 -1.427 1.00 92.94 174 ILE A O 1
ATOM 1386 N N . THR A 1 175 ? 7.542 2.879 -3.447 1.00 88.06 175 THR A N 1
ATOM 1387 C CA . THR A 1 175 ? 6.690 1.761 -3.950 1.00 88.06 175 THR A CA 1
ATOM 1388 C C . THR A 1 175 ? 5.357 1.509 -3.221 1.00 88.06 175 THR A C 1
ATOM 1390 O O . THR A 1 175 ? 4.603 0.617 -3.605 1.00 88.06 175 THR A O 1
ATOM 1393 N N . GLY A 1 176 ? 5.024 2.264 -2.169 1.00 89.31 176 GLY A N 1
ATOM 1394 C CA . GLY A 1 176 ? 3.844 1.982 -1.344 1.00 89.31 176 GLY A CA 1
ATOM 1395 C C . GLY A 1 176 ? 3.228 3.218 -0.700 1.00 89.31 176 GLY A C 1
ATOM 1396 O O . GLY A 1 176 ? 3.532 4.351 -1.059 1.00 89.31 176 GLY A O 1
ATOM 1397 N N . CYS A 1 177 ? 2.353 3.014 0.282 1.00 90.75 177 CYS A N 1
ATOM 1398 C CA . CYS A 1 177 ? 1.848 4.110 1.106 1.00 90.75 177 CYS A CA 1
ATOM 1399 C C . CYS A 1 177 ? 2.920 4.603 2.093 1.00 90.75 177 CYS A C 1
ATOM 1401 O O . CYS A 1 177 ? 3.751 3.824 2.570 1.00 90.75 177 CYS A O 1
ATOM 1403 N N . ARG A 1 178 ? 2.866 5.891 2.438 1.00 95.75 178 ARG A N 1
ATOM 1404 C CA . ARG A 1 178 ? 3.690 6.500 3.490 1.00 95.75 178 ARG A CA 1
ATOM 1405 C C . ARG A 1 178 ? 3.144 6.099 4.882 1.00 95.75 178 ARG A C 1
ATOM 1407 O O . ARG A 1 178 ? 1.963 6.357 5.116 1.00 95.75 178 ARG A O 1
ATOM 1414 N N . PRO A 1 179 ? 3.915 5.440 5.773 1.00 96.88 179 PRO A N 1
ATOM 1415 C CA . PRO A 1 179 ? 3.432 4.881 7.050 1.00 96.88 179 PRO A CA 1
ATOM 1416 C C . PRO A 1 179 ? 2.600 5.830 7.934 1.00 96.88 179 PRO A C 1
ATOM 1418 O O . PRO A 1 179 ? 1.589 5.429 8.511 1.00 96.88 179 PRO A O 1
ATOM 1421 N N . SER A 1 180 ? 2.955 7.111 7.998 1.00 97.19 180 SER A N 1
ATOM 1422 C CA . SER A 1 180 ? 2.245 8.154 8.747 1.00 97.19 180 SER A CA 1
ATOM 1423 C C . SER A 1 180 ? 0.819 8.409 8.239 1.00 97.19 180 SER A C 1
ATOM 1425 O O . SER A 1 180 ? -0.001 8.959 8.977 1.00 97.19 180 SER A O 1
ATOM 1427 N N . LEU A 1 181 ? 0.459 7.944 7.034 1.00 95.75 181 LEU A N 1
ATOM 1428 C CA . LEU A 1 181 ? -0.928 7.930 6.555 1.00 95.75 181 LEU A CA 1
ATOM 1429 C C . LEU A 1 181 ? -1.827 7.009 7.385 1.00 95.75 181 LEU A C 1
ATOM 1431 O O . LEU A 1 181 ? -3.000 7.336 7.539 1.00 95.75 181 LEU A O 1
ATOM 1435 N N . TYR A 1 182 ? -1.306 5.917 7.960 1.00 95.56 182 TYR A N 1
ATOM 1436 C CA . TYR A 1 182 ? -2.074 5.076 8.887 1.00 95.56 182 TYR A CA 1
ATOM 1437 C C . TYR A 1 182 ? -2.545 5.911 10.086 1.00 95.56 182 TYR A C 1
ATOM 1439 O O . TYR A 1 182 ? -3.727 5.949 10.409 1.00 95.56 182 TYR A O 1
ATOM 1447 N N . ILE A 1 183 ? -1.627 6.678 10.673 1.00 96.12 183 ILE A N 1
ATOM 1448 C CA . ILE A 1 183 ? -1.878 7.492 11.865 1.00 96.12 183 ILE A CA 1
ATOM 1449 C C . ILE A 1 183 ? -2.758 8.711 11.542 1.00 96.12 183 ILE A C 1
ATOM 1451 O O . ILE A 1 183 ? -3.698 9.017 12.275 1.00 96.12 183 ILE A O 1
ATOM 1455 N N . ARG A 1 184 ? -2.515 9.379 10.407 1.00 95.06 184 ARG A N 1
ATOM 1456 C CA . ARG A 1 184 ? -3.362 10.483 9.920 1.00 95.06 184 ARG A CA 1
ATOM 1457 C C . ARG A 1 184 ? -4.789 10.024 9.614 1.00 95.06 184 ARG A C 1
ATOM 1459 O O . ARG A 1 184 ? -5.728 10.756 9.919 1.00 95.06 184 ARG A O 1
ATOM 1466 N N . LEU A 1 185 ? -4.959 8.820 9.061 1.00 92.88 185 LEU A N 1
ATOM 1467 C CA . LEU A 1 185 ? -6.272 8.209 8.863 1.00 92.88 185 LEU A CA 1
ATOM 1468 C C . LEU A 1 185 ? -6.955 7.931 10.208 1.00 92.88 185 LEU A C 1
ATOM 1470 O O . LEU A 1 185 ? -8.123 8.280 10.355 1.00 92.88 185 LEU A O 1
ATOM 1474 N N . THR A 1 186 ? -6.240 7.390 11.202 1.00 91.75 186 THR A N 1
ATOM 1475 C CA . THR A 1 186 ? -6.781 7.216 12.560 1.00 91.75 186 THR A CA 1
ATOM 1476 C C . THR A 1 186 ? -7.304 8.539 13.122 1.00 91.75 186 THR A C 1
ATOM 1478 O O . THR A 1 186 ? -8.464 8.598 13.511 1.00 91.75 186 THR A O 1
ATOM 1481 N N . TYR A 1 187 ? -6.524 9.628 13.082 1.00 91.38 187 TYR A N 1
ATOM 1482 C CA . TYR A 1 187 ? -6.988 10.941 13.560 1.00 91.38 187 TYR A CA 1
ATOM 1483 C C . TYR A 1 187 ? -8.230 11.463 12.817 1.00 91.38 187 TYR A C 1
ATOM 1485 O O . TYR A 1 187 ? -9.137 12.004 13.452 1.00 91.38 187 TYR A O 1
ATOM 1493 N N . ALA A 1 188 ? -8.299 11.288 11.493 1.00 88.38 188 ALA A N 1
ATOM 1494 C CA . ALA A 1 188 ? -9.455 11.700 10.696 1.00 88.38 188 ALA A CA 1
ATOM 1495 C C . ALA A 1 188 ? -10.726 10.898 11.044 1.00 88.38 188 ALA A C 1
ATOM 1497 O O . ALA A 1 188 ? -11.820 11.464 11.125 1.00 88.38 188 ALA A O 1
ATOM 1498 N N . LEU A 1 189 ? -10.583 9.593 11.294 1.00 83.88 189 LEU A N 1
ATOM 1499 C CA . LEU A 1 189 ? -11.680 8.724 11.726 1.00 83.88 189 LEU A CA 1
ATOM 1500 C C . LEU A 1 189 ? -12.151 9.079 13.142 1.00 83.88 189 LEU A C 1
ATOM 1502 O O . LEU A 1 189 ? -13.354 9.209 13.345 1.00 83.88 189 LEU A O 1
ATOM 1506 N N . CYS A 1 190 ? -11.238 9.342 14.084 1.00 83.31 190 CYS A N 1
ATOM 1507 C CA . CYS A 1 190 ? -11.598 9.809 15.427 1.00 83.31 190 CYS A CA 1
ATOM 1508 C C . CYS A 1 190 ? -12.436 11.093 15.385 1.00 83.31 190 CYS A C 1
ATOM 1510 O O . CYS A 1 190 ? -13.512 11.140 15.974 1.00 83.31 190 CYS A O 1
ATOM 1512 N N . GLY A 1 191 ? -11.964 12.127 14.675 1.00 77.94 191 GLY A N 1
ATOM 1513 C CA . GLY A 1 191 ? -12.666 13.413 14.596 1.00 77.94 191 GLY A CA 1
ATOM 1514 C C . GLY A 1 191 ? -14.061 13.275 13.983 1.00 77.94 191 GLY A C 1
ATOM 1515 O O . GLY A 1 191 ? -15.052 13.674 14.590 1.00 77.94 191 GLY A O 1
ATOM 1516 N N . SER A 1 192 ? -14.148 12.634 12.814 1.00 71.88 192 SER A N 1
ATOM 1517 C CA . SER A 1 192 ? -15.418 12.477 12.092 1.00 71.88 192 SER A CA 1
ATOM 1518 C C . SER A 1 192 ? -16.437 11.574 12.805 1.00 71.88 192 SER A C 1
ATOM 1520 O O . SER A 1 192 ? -17.629 11.885 12.789 1.00 71.88 192 SER A O 1
ATOM 1522 N N . GLN A 1 193 ? -16.007 10.493 13.472 1.00 66.00 193 GLN A N 1
ATOM 1523 C CA . GLN A 1 193 ? -16.915 9.648 14.260 1.00 66.00 193 GLN A CA 1
ATOM 1524 C C . GLN A 1 193 ? -17.417 10.368 15.526 1.00 66.00 193 GLN A C 1
ATOM 1526 O O . GLN A 1 193 ? -18.601 10.260 15.842 1.00 66.00 193 GLN A O 1
ATOM 1531 N N . VAL A 1 194 ? -16.575 11.157 16.213 1.00 58.84 194 VAL A N 1
ATOM 1532 C CA . VAL A 1 194 ? -17.001 11.968 17.375 1.00 58.84 194 VAL A CA 1
ATOM 1533 C C . VAL A 1 194 ? -18.056 13.006 16.984 1.00 58.84 194 VAL A C 1
ATOM 1535 O O . VAL A 1 194 ? -19.044 13.157 17.700 1.00 58.84 194 VAL A O 1
ATOM 1538 N N . GLU A 1 195 ? -17.884 13.698 15.854 1.00 60.59 195 GLU A N 1
ATOM 1539 C CA . GLU A 1 195 ? -18.854 14.694 15.374 1.00 60.59 195 GLU A CA 1
ATOM 1540 C C . GLU A 1 195 ? -20.208 14.065 15.005 1.00 60.59 195 GLU A C 1
ATOM 1542 O O . GLU A 1 195 ? -21.254 14.613 15.356 1.00 60.59 195 GLU A O 1
ATOM 1547 N N . TYR A 1 196 ? -20.207 12.902 14.343 1.00 56.75 196 TYR A N 1
ATOM 1548 C CA . TYR A 1 196 ? -21.437 12.221 13.924 1.00 56.75 196 TYR A CA 1
ATOM 1549 C C . TYR A 1 196 ? -22.173 11.528 15.085 1.00 56.75 196 TYR A C 1
ATOM 1551 O O . TYR A 1 196 ? -23.398 11.603 15.174 1.00 56.75 196 TYR A O 1
ATOM 1559 N N . GLN A 1 197 ? -21.443 10.877 15.998 1.00 56.88 197 GLN A N 1
ATOM 1560 C CA . GLN A 1 197 ? -22.020 10.034 17.056 1.00 56.88 197 GLN A CA 1
ATOM 1561 C C . GLN A 1 197 ? -22.130 10.726 18.419 1.00 56.88 197 GLN A C 1
ATOM 1563 O O . GLN A 1 197 ? -22.437 10.068 19.414 1.00 56.88 197 GLN A O 1
ATOM 1568 N N . LEU A 1 198 ? -21.926 12.046 18.501 1.00 58.59 198 LEU A N 1
ATOM 1569 C CA . LEU A 1 198 ? -21.935 12.792 19.766 1.00 58.59 198 LEU A CA 1
ATOM 1570 C C . LEU A 1 198 ? -23.193 12.519 20.619 1.00 58.59 198 LEU A C 1
ATOM 1572 O O . LEU A 1 198 ? -23.097 12.390 21.838 1.00 58.59 198 LEU A O 1
ATOM 1576 N N . GLY A 1 199 ? -24.360 12.360 19.983 1.00 61.00 199 GLY A N 1
ATOM 1577 C CA . GLY A 1 199 ? -25.609 11.993 20.659 1.00 61.00 199 GLY A CA 1
ATOM 1578 C C . GLY A 1 199 ? -25.603 10.582 21.263 1.00 61.00 199 GLY A C 1
ATOM 1579 O O . GLY A 1 199 ? -26.033 10.406 22.400 1.00 61.00 199 GLY A O 1
ATOM 1580 N N . GLU A 1 200 ? -25.073 9.588 20.546 1.00 59.25 200 GLU A N 1
ATOM 1581 C CA . GLU A 1 200 ? -24.955 8.198 21.017 1.00 59.25 200 GLU A CA 1
ATOM 1582 C C . GLU A 1 200 ? -23.888 8.057 22.111 1.00 59.25 200 GLU A C 1
ATOM 1584 O O . GLU A 1 200 ? -24.057 7.284 23.054 1.00 59.25 200 GLU A O 1
ATOM 1589 N N . ILE A 1 201 ? -22.806 8.835 22.011 1.00 58.91 201 ILE A N 1
ATOM 1590 C CA . ILE A 1 201 ? -21.741 8.924 23.017 1.00 58.91 201 ILE A CA 1
ATOM 1591 C C . ILE A 1 201 ? -22.299 9.517 24.320 1.00 58.91 201 ILE A C 1
ATOM 1593 O O . ILE A 1 201 ? -22.101 8.936 25.384 1.00 58.91 201 ILE A O 1
ATOM 1597 N N . ILE A 1 202 ? -23.058 10.619 24.248 1.00 60.59 202 ILE A N 1
ATOM 1598 C CA . ILE A 1 202 ? -23.710 11.241 25.417 1.00 60.59 202 ILE A CA 1
ATOM 1599 C C . ILE A 1 202 ? -24.764 10.313 26.048 1.00 60.59 202 ILE A C 1
ATOM 1601 O O . ILE A 1 202 ? -24.942 10.331 27.265 1.00 60.59 202 ILE A O 1
ATOM 1605 N N . GLN A 1 203 ? -25.439 9.479 25.251 1.00 64.06 203 GLN A N 1
ATOM 1606 C CA . GLN A 1 203 ? -26.399 8.479 25.739 1.00 64.06 203 GLN A CA 1
ATOM 1607 C C . GLN A 1 203 ? -25.748 7.175 26.240 1.00 64.06 203 GLN A C 1
ATOM 1609 O O . GLN A 1 203 ? -26.454 6.306 26.746 1.00 64.06 203 GLN A O 1
ATOM 1614 N N . GLY A 1 204 ? -24.424 7.017 26.119 1.00 55.28 204 GLY A N 1
ATOM 1615 C CA . GLY A 1 204 ? -23.711 5.799 26.523 1.00 55.28 204 GLY A CA 1
ATOM 1616 C C . GLY A 1 204 ? -23.966 4.578 25.625 1.00 55.28 204 GLY A C 1
ATOM 1617 O O . GLY A 1 204 ? -23.701 3.454 26.042 1.00 55.28 204 GLY A O 1
ATOM 1618 N N . LEU A 1 205 ? -24.483 4.787 24.409 1.00 56.06 205 LEU A N 1
ATOM 1619 C CA . LEU A 1 205 ? -24.839 3.736 23.444 1.00 56.06 205 LEU A CA 1
ATOM 1620 C C . LEU A 1 205 ? -23.722 3.423 22.434 1.00 56.06 205 LEU A C 1
ATOM 1622 O O . LEU A 1 205 ? -23.715 2.344 21.839 1.00 56.06 205 LEU A O 1
ATOM 1626 N N . ALA A 1 206 ? -22.783 4.350 22.222 1.00 57.16 206 ALA A N 1
ATOM 1627 C CA . ALA A 1 206 ? -21.709 4.193 21.241 1.00 57.16 206 ALA A CA 1
ATOM 1628 C C . ALA A 1 206 ? -20.727 3.057 21.620 1.00 57.16 206 ALA A C 1
ATOM 1630 O O . ALA A 1 206 ? -20.265 2.961 22.758 1.00 57.16 206 ALA A O 1
ATOM 1631 N N . ARG A 1 207 ? -20.413 2.189 20.647 1.00 59.97 207 ARG A N 1
ATOM 1632 C CA . ARG A 1 207 ? -19.902 0.818 20.861 1.00 59.97 207 ARG A CA 1
ATOM 1633 C C . ARG A 1 207 ? -18.375 0.638 20.697 1.00 59.97 207 ARG A C 1
ATOM 1635 O O . ARG A 1 207 ? -17.952 -0.269 19.988 1.00 59.97 207 ARG A O 1
ATOM 1642 N N . GLY A 1 208 ? -17.524 1.459 21.317 1.00 59.69 208 GLY A N 1
ATOM 1643 C CA . GLY A 1 208 ? -16.074 1.170 21.392 1.00 59.69 208 GLY A CA 1
ATOM 1644 C C . GLY A 1 208 ? -15.280 1.270 20.080 1.00 59.69 208 GLY A C 1
ATOM 1645 O O . GLY A 1 208 ? -14.248 0.615 19.946 1.00 59.69 208 GLY A O 1
ATOM 1646 N N . ASN A 1 209 ? -15.753 2.058 19.111 1.00 70.50 209 ASN A N 1
ATOM 1647 C CA . ASN A 1 209 ? -15.110 2.286 17.810 1.00 70.50 209 ASN A CA 1
ATOM 1648 C C . ASN A 1 209 ? -14.015 3.380 17.864 1.00 70.50 209 ASN A C 1
ATOM 1650 O O . ASN A 1 209 ? -13.570 3.785 18.945 1.00 70.50 209 ASN A O 1
ATOM 1654 N N . LEU A 1 210 ? -13.534 3.849 16.704 1.00 73.88 210 LEU A N 1
ATOM 1655 C CA . LEU A 1 210 ? -12.489 4.884 16.625 1.00 73.88 210 LEU A CA 1
ATOM 1656 C C . LEU A 1 210 ? -12.948 6.256 17.160 1.00 73.88 210 LEU A C 1
ATOM 1658 O O . LEU A 1 210 ? -12.126 7.028 17.650 1.00 73.88 210 LEU A O 1
ATOM 1662 N N . GLY A 1 211 ? -14.254 6.530 17.192 1.00 67.44 211 GLY A N 1
ATOM 1663 C CA . GLY A 1 211 ? -14.845 7.673 17.895 1.00 67.44 211 GLY A CA 1
ATOM 1664 C C . GLY A 1 211 ? -14.642 7.648 19.418 1.00 67.44 211 GLY A C 1
ATOM 1665 O O . GLY A 1 211 ? -14.932 8.635 20.088 1.00 67.44 211 GLY A O 1
ATOM 1666 N N . GLN A 1 212 ? -14.126 6.547 19.979 1.00 75.69 212 GLN A N 1
ATOM 1667 C CA . GLN A 1 212 ? -13.859 6.372 21.410 1.00 75.69 212 GLN A CA 1
ATOM 1668 C C . GLN A 1 212 ? -12.380 6.082 21.738 1.00 75.69 212 GLN A C 1
ATOM 1670 O O . GLN A 1 212 ? -12.091 5.484 22.774 1.00 75.69 212 GLN A O 1
ATOM 1675 N N . ILE A 1 213 ? -11.414 6.499 20.903 1.00 84.25 213 ILE A N 1
ATOM 1676 C CA . ILE A 1 213 ? -9.990 6.401 21.283 1.00 84.25 213 ILE A CA 1
ATOM 1677 C C . ILE A 1 213 ? -9.709 7.252 22.536 1.00 84.25 213 ILE A C 1
ATOM 1679 O O . ILE A 1 213 ? -9.928 8.464 22.559 1.00 84.25 213 ILE A O 1
ATOM 1683 N N . LEU A 1 214 ? -9.162 6.619 23.577 1.00 85.31 214 LEU A N 1
ATOM 1684 C CA . LEU A 1 214 ? -8.832 7.260 24.847 1.00 85.31 214 LEU A CA 1
ATOM 1685 C C . LEU A 1 214 ? -7.661 8.247 24.696 1.00 85.31 214 LEU A C 1
ATOM 1687 O O . LEU A 1 214 ? -6.727 8.029 23.925 1.00 85.31 214 LEU A O 1
ATOM 1691 N N . ALA A 1 215 ? -7.617 9.286 25.536 1.00 87.44 215 ALA A N 1
ATOM 1692 C CA . ALA A 1 215 ? -6.502 10.244 25.569 1.00 87.44 215 ALA A CA 1
ATOM 1693 C C . ALA A 1 215 ? -5.123 9.582 25.815 1.00 87.44 215 ALA A C 1
ATOM 1695 O O . ALA A 1 215 ? -4.094 10.074 25.348 1.00 87.44 215 ALA A O 1
ATOM 1696 N N . THR A 1 216 ? -5.090 8.441 26.511 1.00 91.75 216 THR A N 1
ATOM 1697 C CA . THR A 1 216 ? -3.891 7.603 26.679 1.00 91.75 216 THR A CA 1
ATOM 1698 C C . THR A 1 216 ? -3.435 6.976 25.362 1.00 91.75 216 THR A C 1
ATOM 1700 O O . THR A 1 216 ? -2.252 7.078 25.033 1.00 91.75 216 THR A O 1
ATOM 1703 N N . GLN A 1 217 ? -4.361 6.397 24.591 1.00 93.44 217 GLN A N 1
ATOM 1704 C CA . GLN A 1 217 ? -4.102 5.852 23.258 1.00 93.44 217 GLN A CA 1
ATOM 1705 C C . GLN A 1 217 ? -3.681 6.962 22.284 1.00 93.44 217 GLN A C 1
ATOM 1707 O O . GLN A 1 217 ? -2.654 6.816 21.632 1.00 93.44 217 GLN A O 1
ATOM 1712 N N . LEU A 1 218 ? -4.379 8.108 22.242 1.00 92.25 218 LEU A N 1
ATOM 1713 C CA . LEU A 1 218 ? -3.991 9.257 21.403 1.00 92.25 218 LEU A CA 1
ATOM 1714 C C . LEU A 1 218 ? -2.557 9.727 21.690 1.00 92.25 218 LEU A C 1
ATOM 1716 O O . LEU A 1 218 ? -1.802 10.000 20.759 1.00 92.25 218 LEU A O 1
ATOM 1720 N N . ARG A 1 219 ? -2.138 9.764 22.962 1.00 95.00 219 ARG A N 1
ATOM 1721 C CA . ARG A 1 219 ? -0.750 10.089 23.332 1.00 95.00 219 ARG A CA 1
ATOM 1722 C C . ARG A 1 219 ? 0.249 9.042 22.822 1.00 95.00 219 ARG A C 1
ATOM 1724 O O . ARG A 1 219 ? 1.332 9.409 22.377 1.00 95.00 219 ARG A O 1
ATOM 1731 N N . MET A 1 220 ? -0.095 7.754 22.868 1.00 97.38 220 MET A N 1
ATOM 1732 C CA . MET A 1 220 ? 0.751 6.678 22.328 1.00 97.38 220 MET A CA 1
ATOM 1733 C C . MET A 1 220 ? 0.836 6.744 20.794 1.00 97.38 220 MET A C 1
ATOM 1735 O O . MET A 1 220 ? 1.935 6.675 20.251 1.00 97.38 220 MET A O 1
ATOM 1739 N N . ILE A 1 221 ? -0.289 6.982 20.111 1.00 96.25 221 ILE A N 1
ATOM 1740 C CA . ILE A 1 221 ? -0.374 7.180 18.655 1.00 96.25 221 ILE A CA 1
ATOM 1741 C C . ILE A 1 221 ? 0.450 8.403 18.227 1.00 96.25 221 ILE A C 1
ATOM 1743 O O . ILE A 1 221 ? 1.187 8.331 17.247 1.00 96.25 221 ILE A O 1
ATOM 1747 N N . ASN A 1 222 ? 0.416 9.503 18.985 1.00 95.88 222 ASN A N 1
ATOM 1748 C CA . ASN A 1 222 ? 1.238 10.681 18.702 1.00 95.88 222 ASN A CA 1
ATOM 1749 C C . ASN A 1 222 ? 2.741 10.418 18.889 1.00 95.88 222 ASN A C 1
ATOM 1751 O O . ASN A 1 222 ? 3.546 10.846 18.065 1.00 95.88 222 ASN A O 1
ATOM 1755 N N . ASN A 1 223 ? 3.128 9.671 19.926 1.00 98.00 223 ASN A N 1
ATOM 1756 C CA . ASN A 1 223 ? 4.524 9.271 20.120 1.00 98.00 223 ASN A CA 1
ATOM 1757 C C . ASN A 1 223 ? 5.014 8.333 18.999 1.00 98.00 223 ASN A C 1
ATOM 1759 O O . ASN A 1 223 ? 6.167 8.430 18.584 1.00 98.00 223 ASN A O 1
ATOM 1763 N N . LEU A 1 224 ? 4.144 7.457 18.482 1.00 98.25 224 LEU A N 1
ATOM 1764 C CA . LEU A 1 224 ? 4.413 6.644 17.292 1.00 98.25 224 LEU A CA 1
ATOM 1765 C C . LEU A 1 224 ? 4.518 7.510 16.022 1.00 98.25 224 LEU A C 1
ATOM 1767 O O . LEU A 1 224 ? 5.379 7.257 15.183 1.00 98.25 224 LEU A O 1
ATOM 1771 N N . HIS A 1 225 ? 3.691 8.554 15.894 1.00 98.12 225 HIS A N 1
ATOM 1772 C CA . HIS A 1 225 ? 3.696 9.478 14.753 1.00 98.12 225 HIS A CA 1
ATOM 1773 C C . HIS A 1 225 ? 5.028 10.214 14.609 1.00 98.12 225 HIS A C 1
ATOM 1775 O O . HIS A 1 225 ? 5.563 10.260 13.507 1.00 98.12 225 HIS A O 1
ATOM 1781 N N . ILE A 1 226 ? 5.579 10.728 15.715 1.00 97.94 226 ILE A N 1
ATOM 1782 C CA . ILE A 1 226 ? 6.868 11.439 15.735 1.00 97.94 226 ILE A CA 1
ATOM 1783 C C . ILE A 1 226 ? 7.991 10.516 15.237 1.00 97.94 226 ILE A C 1
ATOM 1785 O O . ILE A 1 226 ? 8.592 10.804 14.207 1.00 97.94 226 ILE A O 1
ATOM 1789 N N . LYS A 1 227 ? 8.171 9.347 15.872 1.00 98.12 227 LYS A N 1
ATOM 1790 C CA . LYS A 1 227 ? 9.152 8.326 15.449 1.00 98.12 227 LYS A CA 1
ATOM 1791 C C . LYS A 1 227 ? 8.999 7.915 13.981 1.00 98.12 227 LYS A C 1
ATOM 1793 O O . LYS A 1 227 ? 9.980 7.711 13.275 1.00 98.12 227 LYS A O 1
ATOM 1798 N N . THR A 1 228 ? 7.752 7.753 13.531 1.00 98.06 228 THR A N 1
ATOM 1799 C CA . THR A 1 228 ? 7.451 7.353 12.151 1.00 98.06 228 THR A CA 1
ATOM 1800 C C . THR A 1 228 ? 7.882 8.440 11.167 1.00 98.06 228 THR A C 1
ATOM 1802 O O . THR A 1 228 ? 8.454 8.118 10.134 1.00 98.06 228 THR A O 1
ATOM 1805 N N . ILE A 1 229 ? 7.651 9.719 11.484 1.00 98.06 229 ILE A N 1
ATOM 1806 C CA . ILE A 1 229 ? 8.083 10.847 10.645 1.00 98.06 229 ILE A CA 1
ATOM 1807 C C . ILE A 1 229 ? 9.615 10.933 10.589 1.00 98.06 229 ILE A C 1
ATOM 1809 O O . ILE A 1 229 ? 10.158 11.092 9.501 1.00 98.06 229 ILE A O 1
ATOM 1813 N N . GLU A 1 230 ? 10.310 10.763 11.718 1.00 98.19 230 GLU A N 1
ATOM 1814 C CA . GLU A 1 230 ? 11.781 10.808 11.790 1.00 98.19 230 GLU A CA 1
ATOM 1815 C C . GLU A 1 230 ? 12.441 9.768 10.858 1.00 98.19 230 GLU A C 1
ATOM 1817 O O . GLU A 1 230 ? 13.328 10.099 10.067 1.00 98.19 230 GLU A O 1
ATOM 1822 N N . GLU A 1 231 ? 11.966 8.518 10.879 1.00 98.38 231 GLU A N 1
ATOM 1823 C CA . GLU A 1 231 ? 12.466 7.462 9.985 1.00 98.38 231 GLU A CA 1
ATOM 1824 C C . GLU A 1 231 ? 11.967 7.618 8.530 1.00 98.38 231 GLU A C 1
ATOM 1826 O O . GLU A 1 231 ? 12.699 7.303 7.589 1.00 98.38 231 GLU A O 1
ATOM 1831 N N . GLU A 1 232 ? 10.771 8.177 8.301 1.00 98.25 232 GLU A N 1
ATOM 1832 C CA . GLU A 1 232 ? 10.308 8.533 6.951 1.00 98.25 232 GLU A CA 1
ATOM 1833 C C . GLU A 1 232 ? 11.160 9.629 6.299 1.00 98.25 232 GLU A C 1
ATOM 1835 O O . GLU A 1 232 ? 11.431 9.560 5.099 1.00 98.25 232 GLU A O 1
ATOM 1840 N N . GLU A 1 233 ? 11.560 10.661 7.042 1.00 97.94 233 GLU A N 1
ATOM 1841 C CA . GLU A 1 233 ? 12.389 11.759 6.530 1.00 97.94 233 GLU A CA 1
ATOM 1842 C C . GLU A 1 233 ? 13.801 11.272 6.192 1.00 97.94 233 GLU A C 1
ATOM 1844 O O . GLU A 1 233 ? 14.315 11.575 5.114 1.00 97.94 233 GLU A O 1
ATOM 1849 N N . LYS A 1 234 ? 14.374 10.417 7.044 1.00 98.12 234 LYS A N 1
ATOM 1850 C CA . LYS A 1 234 ? 15.635 9.704 6.804 1.00 98.12 234 LYS A CA 1
ATOM 1851 C C . LYS A 1 234 ? 15.594 8.859 5.522 1.00 98.12 234 LYS A C 1
ATOM 1853 O O . LYS A 1 234 ? 16.438 9.059 4.650 1.00 98.12 234 LYS A O 1
ATOM 1858 N N . LEU A 1 235 ? 14.588 7.994 5.354 1.00 97.94 235 LEU A N 1
ATOM 1859 C CA . LEU A 1 235 ? 14.421 7.181 4.136 1.00 97.94 235 LEU A CA 1
ATOM 1860 C C . LEU A 1 235 ? 14.149 8.037 2.885 1.00 97.94 235 LEU A C 1
ATOM 1862 O O . LEU A 1 235 ? 14.643 7.728 1.801 1.00 97.94 235 LEU A O 1
ATOM 1866 N N . SER A 1 236 ? 13.403 9.139 3.027 1.00 97.25 236 SER A N 1
ATOM 1867 C CA . SER A 1 236 ? 13.154 10.085 1.926 1.00 97.25 236 SER A CA 1
ATOM 1868 C C . SER A 1 236 ? 14.437 10.796 1.485 1.00 97.25 236 SER A C 1
ATOM 1870 O O . SER A 1 236 ? 14.664 10.956 0.290 1.00 97.25 236 SER A O 1
ATOM 1872 N N . SER A 1 237 ? 15.289 11.182 2.440 1.00 97.31 237 SER A N 1
ATOM 1873 C CA . SER A 1 237 ? 16.597 11.800 2.190 1.00 97.31 237 SER A CA 1
ATOM 1874 C C . SER A 1 237 ? 17.561 10.833 1.493 1.00 97.31 237 SER A C 1
ATOM 1876 O O . SER A 1 237 ? 18.203 11.194 0.509 1.00 97.31 237 SER A O 1
ATOM 1878 N N . GLN A 1 238 ? 17.591 9.565 1.922 1.00 95.81 238 GLN A N 1
ATOM 1879 C CA . GLN A 1 238 ? 18.376 8.522 1.251 1.00 95.81 238 GLN A CA 1
ATOM 1880 C C . GLN A 1 238 ? 17.925 8.302 -0.202 1.00 95.81 238 GLN A C 1
ATOM 1882 O O . GLN A 1 238 ? 18.771 8.198 -1.088 1.00 95.81 238 GLN A O 1
ATOM 1887 N N . LEU A 1 239 ? 16.612 8.278 -0.472 1.00 94.50 239 LEU A N 1
ATOM 1888 C CA . LEU A 1 239 ? 16.102 8.136 -1.840 1.00 94.50 239 LEU A CA 1
ATOM 1889 C C . LEU A 1 239 ? 16.412 9.366 -2.707 1.00 94.50 239 LEU A C 1
ATOM 1891 O O . LEU A 1 239 ? 16.755 9.198 -3.874 1.00 94.50 239 LEU A O 1
ATOM 1895 N N . ALA A 1 240 ? 16.332 10.579 -2.150 1.00 93.94 240 ALA A N 1
ATOM 1896 C CA . ALA A 1 240 ? 16.718 11.800 -2.860 1.00 93.94 240 ALA A CA 1
ATOM 1897 C C . ALA A 1 240 ? 18.199 11.759 -3.278 1.00 93.94 240 ALA A C 1
ATOM 1899 O O . ALA A 1 240 ? 18.506 11.996 -4.442 1.00 93.94 240 ALA A O 1
ATOM 1900 N N . GLY A 1 241 ? 19.095 11.334 -2.378 1.00 92.50 241 GLY A N 1
ATOM 1901 C CA . GLY A 1 241 ? 20.510 11.129 -2.704 1.00 92.50 241 GLY A CA 1
ATOM 1902 C C . GLY A 1 241 ? 20.725 10.135 -3.853 1.00 92.50 241 GLY A C 1
ATOM 1903 O O . GLY A 1 241 ? 21.459 10.434 -4.789 1.00 92.50 241 GLY A O 1
ATOM 1904 N N . LEU A 1 242 ? 20.031 8.989 -3.861 1.00 88.81 242 LEU A N 1
ATOM 1905 C CA . LEU A 1 242 ? 20.113 8.045 -4.990 1.00 88.81 242 LEU A CA 1
ATOM 1906 C C . LEU A 1 242 ? 19.609 8.639 -6.316 1.00 88.81 242 LEU A C 1
ATOM 1908 O O . LEU A 1 242 ? 20.140 8.304 -7.372 1.00 88.81 242 LEU A O 1
ATOM 1912 N N . GLN A 1 243 ? 18.600 9.512 -6.275 1.00 88.69 243 GLN A N 1
ATOM 1913 C CA . GLN A 1 243 ? 18.079 10.199 -7.461 1.00 88.69 243 GLN A CA 1
ATOM 1914 C C . GLN A 1 243 ? 19.048 11.275 -7.979 1.00 88.69 243 GLN A C 1
ATOM 1916 O O . GLN A 1 243 ? 19.164 11.456 -9.190 1.00 88.69 243 GLN A O 1
ATOM 1921 N N . GLU A 1 244 ? 19.774 11.952 -7.086 1.00 89.06 244 GLU A N 1
ATOM 1922 C CA . GLU A 1 244 ? 20.817 12.927 -7.432 1.00 89.06 244 GLU A CA 1
ATOM 1923 C C . GLU A 1 244 ? 22.067 12.245 -8.024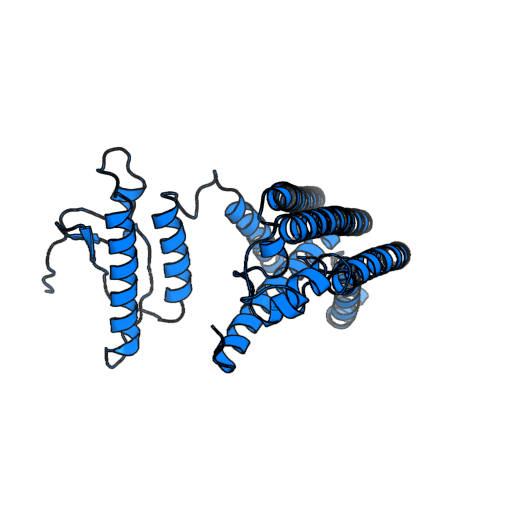 1.00 89.06 244 GLU A C 1
ATOM 1925 O O . GLU A 1 244 ? 22.572 12.696 -9.056 1.00 89.06 244 GLU A O 1
ATOM 1930 N N . ASN A 1 245 ? 22.487 11.099 -7.470 1.00 84.56 245 ASN A N 1
ATOM 1931 C CA . ASN A 1 245 ? 23.646 10.310 -7.924 1.00 84.56 245 ASN A CA 1
ATOM 1932 C C . ASN A 1 245 ? 23.578 9.869 -9.406 1.00 84.56 245 ASN A C 1
ATOM 1934 O O . ASN A 1 245 ? 24.598 9.524 -10.000 1.00 84.56 245 ASN A O 1
ATOM 1938 N N . ILE A 1 246 ? 22.405 9.901 -10.052 1.00 80.56 246 ILE A N 1
ATOM 1939 C CA . ILE A 1 246 ? 22.259 9.629 -11.497 1.00 80.56 246 ILE A CA 1
ATOM 1940 C C . ILE A 1 246 ? 23.062 10.645 -12.344 1.00 80.56 246 ILE A C 1
ATOM 1942 O O . ILE A 1 246 ? 23.488 10.336 -13.461 1.00 80.56 246 ILE A O 1
ATOM 1946 N N . ALA A 1 247 ? 23.309 11.849 -11.815 1.00 78.00 247 ALA A N 1
ATOM 1947 C CA . ALA A 1 247 ? 24.117 12.884 -12.458 1.00 78.00 247 ALA A CA 1
ATOM 1948 C C . ALA A 1 247 ? 25.643 12.698 -12.291 1.00 78.00 247 ALA A C 1
ATOM 1950 O O . ALA A 1 247 ? 26.413 13.429 -12.924 1.00 78.00 247 ALA A O 1
ATOM 1951 N N . ASP A 1 248 ? 26.088 11.740 -11.473 1.00 80.75 248 ASP A N 1
ATOM 1952 C CA . ASP A 1 248 ? 27.497 11.544 -11.128 1.00 80.75 248 ASP A CA 1
ATOM 1953 C C . ASP A 1 248 ? 28.252 10.594 -12.084 1.00 80.75 248 ASP A C 1
ATOM 1955 O O . ASP A 1 248 ? 27.789 10.187 -13.159 1.00 80.75 248 ASP A O 1
ATOM 1959 N N . GLN A 1 249 ? 29.502 10.293 -11.722 1.00 65.69 249 GLN A N 1
ATOM 1960 C CA . GLN A 1 249 ? 30.301 9.264 -12.379 1.00 65.69 249 GLN A CA 1
ATOM 1961 C C . GLN A 1 249 ? 29.778 7.868 -11.998 1.00 65.69 249 GLN A C 1
ATOM 1963 O O . GLN A 1 249 ? 29.535 7.638 -10.818 1.00 65.69 249 GLN A O 1
ATOM 1968 N N . PRO A 1 250 ? 29.692 6.907 -12.937 1.00 68.75 250 PRO A N 1
ATOM 1969 C CA . PRO A 1 250 ? 30.107 6.999 -14.339 1.00 68.75 250 PRO A CA 1
ATOM 1970 C C . PRO A 1 250 ? 28.997 7.455 -15.304 1.00 68.75 250 PRO A C 1
ATOM 1972 O O . PRO A 1 250 ? 29.324 7.888 -16.413 1.00 68.75 250 PRO A O 1
ATOM 1975 N N . ILE A 1 251 ? 27.720 7.365 -14.908 1.00 78.31 251 ILE A N 1
ATOM 1976 C CA . ILE A 1 251 ? 26.540 7.457 -15.790 1.00 78.31 251 ILE A CA 1
ATOM 1977 C C . ILE A 1 251 ? 26.596 8.704 -16.684 1.00 78.31 251 ILE A C 1
ATOM 1979 O O . ILE A 1 251 ? 26.602 8.585 -17.915 1.00 78.31 251 ILE A O 1
ATOM 1983 N N . ALA A 1 252 ? 26.739 9.895 -16.097 1.00 82.00 252 ALA A N 1
ATOM 1984 C CA . ALA A 1 25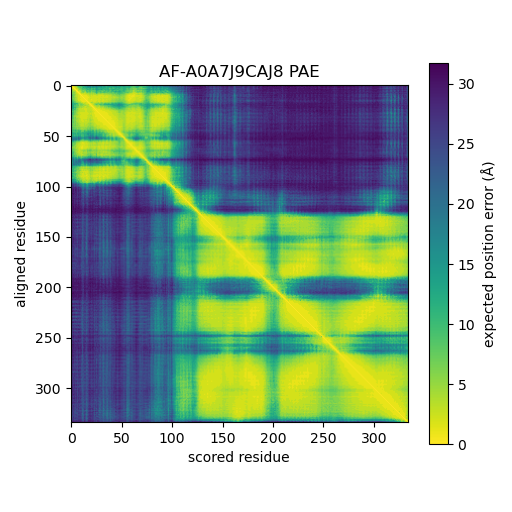2 ? 26.702 11.149 -16.849 1.00 82.00 252 ALA A CA 1
ATOM 1985 C C . ALA A 1 252 ? 27.884 11.327 -17.824 1.00 82.00 252 ALA A C 1
ATOM 1987 O O . ALA A 1 252 ? 27.734 11.954 -18.877 1.00 82.00 252 ALA A O 1
ATOM 1988 N N . MET A 1 253 ? 29.066 10.774 -17.521 1.00 77.81 253 MET A N 1
ATOM 1989 C CA . MET A 1 253 ? 30.225 10.872 -18.421 1.00 77.81 253 MET A CA 1
ATOM 1990 C C . MET A 1 253 ? 30.255 9.799 -19.499 1.00 77.81 253 MET A C 1
ATOM 1992 O O . MET A 1 253 ? 30.771 10.083 -20.580 1.00 77.81 253 MET A O 1
ATOM 1996 N N . VAL A 1 254 ? 29.708 8.603 -19.263 1.00 77.12 254 VAL A N 1
ATOM 1997 C CA . VAL A 1 254 ? 29.558 7.626 -20.348 1.00 77.12 254 VAL A CA 1
ATOM 1998 C C . VAL A 1 254 ? 28.465 8.095 -21.306 1.00 77.12 254 VAL A C 1
ATOM 2000 O O . VAL A 1 254 ? 28.742 8.180 -22.497 1.00 77.12 254 VAL A O 1
ATOM 2003 N N . ALA A 1 255 ? 27.308 8.553 -20.811 1.00 79.81 255 ALA A N 1
ATOM 2004 C CA . ALA A 1 255 ? 26.258 9.149 -21.647 1.00 79.81 255 ALA A CA 1
ATOM 2005 C C . ALA A 1 255 ? 26.774 10.314 -22.522 1.00 79.81 255 ALA A C 1
ATOM 2007 O O . ALA A 1 255 ? 26.423 10.418 -23.694 1.00 79.81 255 ALA A O 1
ATOM 2008 N N . LYS A 1 256 ? 27.683 11.148 -21.993 1.00 83.12 256 LYS A N 1
ATOM 2009 C CA . LYS A 1 256 ? 28.359 12.226 -22.744 1.00 83.12 256 LYS A CA 1
ATOM 2010 C C . LYS A 1 256 ? 29.382 11.736 -23.789 1.00 83.12 256 LYS A C 1
ATOM 2012 O O . LYS A 1 256 ? 29.760 12.508 -24.668 1.00 83.12 256 LYS A O 1
ATOM 2017 N N . ARG A 1 257 ? 29.883 10.501 -23.673 1.00 79.38 257 ARG A N 1
ATOM 2018 C CA . ARG A 1 257 ? 30.919 9.904 -24.544 1.00 79.38 257 ARG A CA 1
ATOM 2019 C C . ARG A 1 257 ? 30.376 8.885 -25.551 1.00 79.38 257 ARG A C 1
ATOM 2021 O O . ARG A 1 257 ? 31.112 8.531 -26.469 1.00 79.38 257 ARG A O 1
ATOM 2028 N N . MET A 1 258 ? 29.143 8.406 -25.380 1.00 78.69 258 MET A N 1
ATOM 2029 C CA . MET A 1 258 ? 28.473 7.509 -26.326 1.00 78.69 258 MET A CA 1
ATOM 2030 C C . MET A 1 258 ? 28.377 8.140 -27.723 1.00 78.69 258 MET A C 1
ATOM 2032 O O . MET A 1 258 ? 28.190 9.350 -27.859 1.00 78.69 258 MET A O 1
ATOM 2036 N N . ILE A 1 259 ? 28.478 7.313 -28.769 1.00 75.44 259 ILE A N 1
ATOM 2037 C CA . ILE A 1 259 ? 28.330 7.762 -30.164 1.00 75.44 259 ILE A CA 1
ATOM 2038 C C . ILE A 1 259 ? 26.848 7.726 -30.569 1.00 75.44 259 ILE A C 1
ATOM 2040 O O . ILE A 1 259 ? 26.404 8.544 -31.378 1.00 75.44 259 ILE A O 1
ATOM 2044 N N . ARG A 1 260 ? 26.065 6.813 -29.983 1.00 80.56 260 ARG A N 1
ATOM 2045 C CA . ARG A 1 260 ? 24.606 6.743 -30.094 1.00 80.56 260 ARG A CA 1
ATOM 2046 C C . ARG A 1 260 ? 23.984 6.635 -28.705 1.00 80.56 260 ARG A C 1
ATOM 2048 O O . ARG A 1 260 ? 24.517 5.986 -27.811 1.00 80.56 260 ARG A O 1
ATOM 2055 N N . VAL A 1 261 ? 22.827 7.265 -28.525 1.00 80.62 261 VAL A N 1
ATOM 2056 C CA . VAL A 1 261 ? 22.075 7.182 -27.265 1.00 80.62 261 VAL A CA 1
ATOM 2057 C C . VAL A 1 261 ? 21.653 5.729 -27.031 1.00 80.62 261 VAL A C 1
ATOM 2059 O O . VAL A 1 261 ? 20.950 5.162 -27.865 1.00 80.62 261 VAL A O 1
ATOM 2062 N N . GLY A 1 262 ? 22.077 5.148 -25.906 1.00 73.56 262 GLY A N 1
ATOM 2063 C CA . GLY A 1 262 ? 21.779 3.759 -25.544 1.00 73.56 262 GLY A CA 1
ATOM 2064 C C . GLY A 1 262 ? 22.806 2.716 -26.008 1.00 73.56 262 GLY A C 1
ATOM 2065 O O . GLY A 1 262 ? 22.506 1.528 -25.928 1.00 73.56 262 GLY A O 1
ATOM 2066 N N . ASP A 1 263 ? 23.996 3.117 -26.476 1.00 79.25 263 ASP A N 1
ATOM 2067 C CA . ASP A 1 263 ? 25.119 2.181 -26.657 1.00 79.25 263 ASP A CA 1
ATOM 2068 C C . ASP A 1 263 ? 25.473 1.522 -25.301 1.00 79.25 263 ASP A C 1
ATOM 2070 O O . ASP A 1 263 ? 25.767 2.222 -24.330 1.00 79.25 263 ASP A O 1
ATOM 2074 N N . SER A 1 264 ? 25.456 0.186 -25.216 1.00 73.44 264 SER A N 1
ATOM 2075 C CA . SER A 1 264 ? 25.716 -0.545 -23.964 1.00 73.44 264 SER A CA 1
ATOM 2076 C C . SER A 1 264 ? 27.153 -0.372 -23.460 1.00 73.44 264 SER A C 1
ATOM 2078 O O . SER A 1 264 ? 28.109 -0.284 -24.237 1.00 73.44 264 SER A O 1
ATOM 2080 N N . SER A 1 265 ? 27.332 -0.326 -22.137 1.00 78.31 265 SER A N 1
ATOM 2081 C CA . SER A 1 265 ? 28.646 -0.126 -21.529 1.00 78.31 265 SER A CA 1
ATOM 2082 C C . SER A 1 265 ? 28.677 -0.683 -20.113 1.00 78.31 265 SER A C 1
ATOM 2084 O O . SER A 1 265 ? 28.038 -0.120 -19.232 1.00 78.31 265 SER A O 1
ATOM 2086 N N . GLY A 1 266 ? 29.510 -1.699 -19.861 1.00 79.00 266 GLY A N 1
ATOM 2087 C CA . GLY A 1 266 ? 29.574 -2.382 -18.559 1.00 79.00 266 GLY A CA 1
ATOM 2088 C C . GLY A 1 266 ? 29.852 -1.477 -17.349 1.00 79.00 266 GLY A C 1
ATOM 2089 O O . GLY A 1 266 ? 29.507 -1.833 -16.229 1.00 79.00 266 GLY A O 1
ATOM 2090 N N . ASN A 1 267 ? 30.425 -0.285 -17.562 1.00 79.38 267 ASN A N 1
ATOM 2091 C CA . ASN A 1 267 ? 30.599 0.721 -16.509 1.00 79.38 267 ASN A CA 1
ATOM 2092 C C . ASN A 1 267 ? 29.290 1.457 -16.160 1.00 79.38 267 ASN A C 1
ATOM 2094 O O . ASN A 1 267 ? 29.148 1.928 -15.040 1.00 79.38 267 ASN A O 1
ATOM 2098 N N . VAL A 1 268 ? 28.369 1.610 -17.115 1.00 82.06 268 VAL A N 1
ATOM 2099 C CA . VAL A 1 268 ? 27.005 2.113 -16.877 1.00 82.06 268 VAL A CA 1
ATOM 2100 C C . VAL A 1 268 ? 26.148 0.995 -16.316 1.00 82.06 268 VAL A C 1
ATOM 2102 O O . VAL A 1 268 ? 25.471 1.224 -15.325 1.00 82.06 268 VAL A O 1
ATOM 2105 N N . ASP 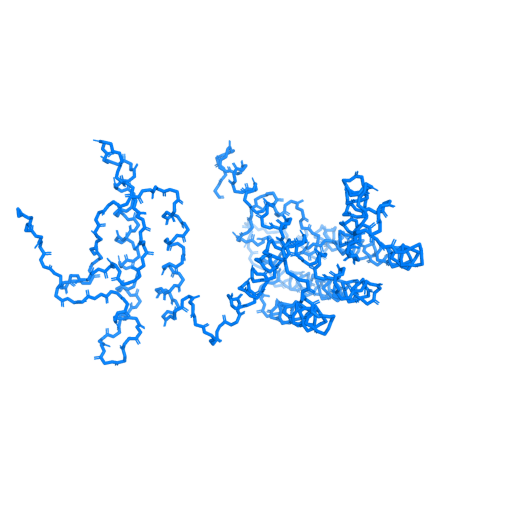A 1 269 ? 26.232 -0.200 -16.900 1.00 84.38 269 ASP A N 1
ATOM 2106 C CA . ASP A 1 269 ? 25.439 -1.359 -16.489 1.00 84.38 269 ASP A CA 1
ATOM 2107 C C . ASP A 1 269 ? 25.683 -1.661 -14.990 1.00 84.38 269 ASP A C 1
ATOM 2109 O O . ASP A 1 269 ? 24.746 -1.610 -14.202 1.00 84.38 269 ASP A O 1
ATOM 2113 N N . HIS A 1 270 ? 26.949 -1.747 -14.548 1.00 84.81 270 HIS A N 1
ATOM 2114 C CA . HIS A 1 270 ? 27.312 -1.862 -13.121 1.00 84.81 270 HIS A CA 1
ATOM 2115 C C . HIS A 1 270 ? 26.766 -0.715 -12.249 1.00 84.81 270 HIS A C 1
ATOM 2117 O O . HIS A 1 270 ? 26.399 -0.930 -11.097 1.00 84.81 270 HIS A O 1
ATOM 2123 N N . ALA A 1 271 ? 26.744 0.524 -12.748 1.00 83.81 271 ALA A N 1
ATOM 2124 C CA . ALA A 1 271 ? 26.246 1.665 -11.976 1.00 83.81 271 ALA A CA 1
ATOM 2125 C C . ALA A 1 271 ? 24.710 1.675 -11.865 1.00 83.81 271 ALA A C 1
ATOM 2127 O O . ALA A 1 271 ? 24.169 2.215 -10.901 1.00 83.81 271 ALA A O 1
ATOM 2128 N N . LEU A 1 272 ? 24.012 1.063 -12.825 1.00 85.31 272 LEU A N 1
ATOM 2129 C CA . LEU A 1 272 ? 22.574 0.813 -12.756 1.00 85.31 272 LEU A CA 1
ATOM 2130 C C . LEU A 1 272 ? 22.266 -0.369 -11.824 1.00 85.31 272 LEU A C 1
ATOM 2132 O O . LEU A 1 272 ? 21.368 -0.241 -10.998 1.00 85.31 272 LEU A O 1
ATOM 2136 N N . ASP A 1 273 ? 23.057 -1.447 -11.864 1.00 87.62 273 ASP A N 1
ATOM 2137 C CA . ASP A 1 273 ? 22.962 -2.573 -10.918 1.00 87.62 273 ASP A CA 1
ATOM 2138 C C . ASP A 1 273 ? 23.169 -2.103 -9.459 1.00 87.62 273 ASP A C 1
ATOM 2140 O O . ASP A 1 273 ? 22.442 -2.493 -8.542 1.00 87.62 273 ASP A O 1
ATOM 2144 N N . GLU A 1 274 ? 24.149 -1.221 -9.228 1.00 86.44 274 GLU A N 1
ATOM 2145 C CA . GLU A 1 274 ? 24.442 -0.628 -7.916 1.00 86.44 274 GLU A CA 1
ATOM 2146 C C . GLU A 1 274 ? 23.328 0.327 -7.443 1.00 86.44 274 GLU A C 1
ATOM 2148 O O . GLU A 1 274 ? 22.980 0.343 -6.255 1.00 86.44 274 GLU A O 1
ATOM 2153 N N . LEU A 1 275 ? 22.706 1.068 -8.367 1.00 86.50 275 LEU A N 1
ATOM 2154 C CA . LEU A 1 275 ? 21.532 1.899 -8.094 1.00 86.50 275 LEU A CA 1
ATOM 2155 C C . LEU A 1 275 ? 20.294 1.052 -7.760 1.00 86.50 275 LEU A C 1
ATOM 2157 O O . LEU A 1 275 ? 19.620 1.344 -6.772 1.00 86.50 275 LEU A O 1
ATOM 2161 N N . GLU A 1 276 ? 20.012 -0.013 -8.516 1.00 87.62 276 GLU A N 1
ATOM 2162 C CA . GLU A 1 276 ? 18.878 -0.911 -8.261 1.00 87.62 276 GLU A CA 1
ATOM 2163 C C . GLU A 1 276 ? 19.046 -1.664 -6.932 1.00 87.62 276 GLU A C 1
ATOM 2165 O O . GLU A 1 276 ? 18.122 -1.697 -6.117 1.00 87.62 276 GLU A O 1
ATOM 2170 N N . SER A 1 277 ? 20.254 -2.159 -6.640 1.00 89.81 277 SER A N 1
ATOM 2171 C CA . SER A 1 277 ? 20.616 -2.709 -5.327 1.00 89.81 277 SER A CA 1
ATOM 2172 C C . SER A 1 277 ? 20.380 -1.693 -4.199 1.00 89.81 277 SER A C 1
ATOM 2174 O O . SER A 1 277 ? 19.769 -2.003 -3.172 1.00 89.81 277 SER A O 1
ATOM 2176 N N . SER A 1 278 ? 20.780 -0.434 -4.391 1.00 90.94 278 SER A N 1
ATOM 2177 C CA . SER A 1 278 ? 20.545 0.632 -3.409 1.00 90.94 278 SER A CA 1
ATOM 2178 C C . SER A 1 278 ? 19.049 0.942 -3.228 1.00 90.94 278 SER A C 1
ATOM 2180 O O . SER A 1 278 ? 18.584 1.116 -2.099 1.00 90.94 278 SER A O 1
ATOM 2182 N N . MET A 1 279 ? 18.266 0.934 -4.311 1.00 91.00 279 MET A N 1
ATOM 2183 C CA . MET A 1 279 ? 16.807 1.090 -4.275 1.00 91.00 279 MET A CA 1
ATOM 2184 C C . MET A 1 279 ? 16.109 -0.087 -3.576 1.00 91.00 279 MET A C 1
ATOM 2186 O O . MET A 1 279 ? 15.156 0.140 -2.827 1.00 91.00 279 MET A O 1
ATOM 2190 N N . ALA A 1 280 ? 16.605 -1.319 -3.739 1.00 90.69 280 ALA A N 1
ATOM 2191 C CA . ALA A 1 280 ? 16.110 -2.505 -3.036 1.00 90.69 280 ALA A CA 1
ATOM 2192 C C . ALA A 1 280 ? 16.293 -2.395 -1.513 1.00 90.69 280 ALA A C 1
ATOM 2194 O O . ALA A 1 280 ? 15.367 -2.678 -0.752 1.00 90.69 280 ALA A O 1
ATOM 2195 N N . ASN A 1 281 ? 17.458 -1.915 -1.065 1.00 92.25 281 ASN A N 1
ATOM 2196 C CA . ASN A 1 281 ? 17.740 -1.692 0.356 1.00 92.25 281 ASN A CA 1
ATOM 2197 C C . ASN A 1 281 ? 16.794 -0.639 0.974 1.00 92.25 281 ASN A C 1
ATOM 2199 O O . ASN A 1 281 ? 16.243 -0.853 2.056 1.00 92.25 281 ASN A O 1
ATOM 2203 N N . ILE A 1 282 ? 16.545 0.476 0.272 1.00 94.19 282 ILE A N 1
ATOM 2204 C CA . ILE A 1 282 ? 15.590 1.506 0.723 1.00 94.19 282 ILE A CA 1
ATOM 2205 C C . ILE A 1 282 ? 14.149 0.966 0.732 1.00 94.19 282 ILE A C 1
ATOM 2207 O O . ILE A 1 282 ? 13.397 1.240 1.668 1.00 94.19 282 ILE A O 1
ATOM 2211 N N . LEU A 1 283 ? 13.760 0.170 -0.270 1.00 92.56 283 LEU A N 1
ATOM 2212 C CA . LEU A 1 283 ? 12.465 -0.514 -0.308 1.00 92.56 283 LEU A CA 1
ATOM 2213 C C . LEU A 1 283 ? 12.276 -1.438 0.906 1.00 92.56 283 LEU A C 1
ATOM 2215 O O . LEU A 1 283 ? 11.240 -1.363 1.569 1.00 92.56 283 LEU A O 1
ATOM 2219 N N . GLN A 1 284 ? 13.277 -2.260 1.229 1.00 92.31 284 GLN A N 1
ATOM 2220 C CA . GLN A 1 284 ? 13.222 -3.198 2.350 1.00 92.31 284 GLN A CA 1
ATOM 2221 C C . GLN A 1 284 ? 13.012 -2.480 3.692 1.00 92.31 284 GLN A C 1
ATOM 2223 O O . GLN A 1 284 ? 12.114 -2.848 4.453 1.00 92.31 284 GLN A O 1
ATOM 2228 N N . GLU A 1 285 ? 13.782 -1.425 3.974 1.00 95.50 285 GLU A N 1
ATOM 2229 C CA . GLU A 1 285 ? 13.623 -0.652 5.212 1.00 95.50 285 GLU A CA 1
ATOM 2230 C C . GLU A 1 285 ? 12.309 0.160 5.233 1.00 95.50 285 GLU A C 1
ATOM 2232 O O . GLU A 1 285 ? 11.685 0.290 6.288 1.00 95.50 285 GLU A O 1
ATOM 2237 N N . ALA A 1 286 ? 11.808 0.622 4.081 1.00 95.81 286 ALA A N 1
ATOM 2238 C CA . ALA A 1 286 ? 10.503 1.281 3.991 1.00 95.81 286 ALA A CA 1
ATOM 2239 C C . ALA A 1 286 ? 9.321 0.323 4.232 1.00 95.81 286 ALA A C 1
ATOM 2241 O O . ALA A 1 286 ? 8.356 0.699 4.900 1.00 95.81 286 ALA A O 1
ATOM 2242 N N . ASP A 1 287 ? 9.370 -0.918 3.736 1.00 93.69 287 ASP A N 1
ATOM 2243 C CA . ASP A 1 287 ? 8.348 -1.934 4.031 1.00 93.69 287 ASP A CA 1
ATOM 2244 C C . ASP A 1 287 ? 8.402 -2.413 5.484 1.00 93.69 287 ASP A C 1
ATOM 2246 O O . ASP A 1 287 ? 7.359 -2.576 6.120 1.00 93.69 287 ASP A O 1
ATOM 2250 N N . LYS A 1 288 ? 9.606 -2.557 6.041 1.00 94.56 288 LYS A N 1
ATOM 2251 C CA . LYS A 1 288 ? 9.834 -2.807 7.468 1.00 94.56 288 LYS A CA 1
ATOM 2252 C C . LYS A 1 288 ? 9.222 -1.701 8.336 1.00 94.56 288 LYS A C 1
ATOM 2254 O O . LYS A 1 288 ? 8.540 -2.029 9.305 1.00 94.56 288 LYS A O 1
ATOM 2259 N N . LEU A 1 289 ? 9.377 -0.426 7.958 1.00 97.19 289 LEU A N 1
ATOM 2260 C CA . LEU A 1 289 ? 8.750 0.709 8.650 1.00 97.19 289 LEU A CA 1
ATOM 2261 C C . LEU A 1 289 ? 7.217 0.705 8.513 1.00 97.19 289 LEU A C 1
ATOM 2263 O O . LEU A 1 289 ? 6.517 0.891 9.505 1.00 97.19 289 LEU A O 1
ATOM 2267 N N . ARG A 1 290 ? 6.664 0.425 7.319 1.00 95.56 290 ARG A N 1
ATOM 2268 C CA . ARG A 1 290 ? 5.204 0.233 7.148 1.00 95.56 290 ARG A CA 1
ATOM 2269 C C . ARG A 1 290 ? 4.679 -0.843 8.091 1.00 95.56 290 ARG A C 1
ATOM 2271 O O . ARG A 1 290 ? 3.662 -0.644 8.752 1.00 95.56 290 ARG A O 1
ATOM 2278 N N . LEU A 1 291 ? 5.378 -1.972 8.154 1.00 93.81 291 LEU A N 1
ATOM 2279 C CA . LEU A 1 291 ? 5.013 -3.116 8.974 1.00 93.81 291 LEU A CA 1
ATOM 2280 C C . LEU A 1 291 ? 5.098 -2.810 10.476 1.00 93.81 291 LEU A C 1
ATOM 2282 O O . LEU A 1 291 ? 4.170 -3.164 11.203 1.00 93.81 291 LEU A O 1
ATOM 2286 N N . SER A 1 292 ? 6.168 -2.160 10.952 1.00 96.44 292 SER A N 1
ATOM 2287 C CA . SER A 1 292 ? 6.311 -1.811 12.370 1.00 96.44 292 SER A CA 1
ATOM 2288 C C . SER A 1 292 ? 5.292 -0.757 12.792 1.00 96.44 292 SER A C 1
ATOM 2290 O O . SER A 1 292 ? 4.570 -0.994 13.755 1.00 96.44 292 SER A O 1
ATOM 2292 N N . THR A 1 293 ? 5.128 0.335 12.035 1.00 97.81 293 THR A N 1
ATOM 2293 C CA . THR A 1 293 ? 4.118 1.364 12.332 1.00 97.81 293 THR A CA 1
ATOM 2294 C C . THR A 1 293 ? 2.701 0.783 12.328 1.00 97.81 293 THR A C 1
ATOM 2296 O O . THR A 1 293 ? 1.911 1.117 13.209 1.00 97.81 293 THR A O 1
ATOM 2299 N N . LEU A 1 294 ? 2.363 -0.113 11.390 1.00 95.88 294 LEU A N 1
ATOM 2300 C CA . LEU A 1 294 ? 1.049 -0.766 11.358 1.00 95.88 294 LEU A CA 1
ATOM 2301 C C . LEU A 1 294 ? 0.837 -1.701 12.563 1.00 95.88 294 LEU A C 1
ATOM 2303 O O . LEU A 1 294 ? -0.230 -1.666 13.175 1.00 95.88 294 LEU A O 1
ATOM 2307 N N . LYS A 1 295 ? 1.847 -2.502 12.936 1.00 95.75 295 LYS A N 1
ATOM 2308 C CA . LYS A 1 295 ? 1.791 -3.385 14.115 1.00 95.75 295 LYS A CA 1
ATOM 2309 C C . LYS A 1 295 ? 1.712 -2.599 15.427 1.00 95.75 295 LYS A C 1
ATOM 2311 O O . LYS A 1 295 ? 0.872 -2.921 16.261 1.00 95.75 295 LYS A O 1
ATOM 2316 N N . GLU A 1 296 ? 2.532 -1.563 15.604 1.00 97.69 296 GLU A N 1
ATOM 2317 C CA . GLU A 1 296 ? 2.498 -0.700 16.794 1.00 97.69 296 GLU A CA 1
ATOM 2318 C C . GLU A 1 296 ? 1.165 0.053 16.904 1.00 97.69 296 GLU A C 1
ATOM 2320 O O . GLU A 1 296 ? 0.598 0.112 17.992 1.00 97.69 296 GLU A O 1
ATOM 2325 N N . LEU A 1 297 ? 0.610 0.561 15.796 1.00 97.12 297 LEU A N 1
ATOM 2326 C CA . LEU A 1 297 ? -0.709 1.201 15.789 1.00 97.12 297 LEU A CA 1
ATOM 2327 C C . LEU A 1 297 ? -1.809 0.222 16.224 1.00 97.12 297 LEU A C 1
ATOM 2329 O O . LEU A 1 297 ? -2.574 0.527 17.136 1.00 97.12 297 LEU A O 1
ATOM 2333 N N . LEU A 1 298 ? -1.863 -0.968 15.619 1.00 94.31 298 LEU A N 1
ATOM 2334 C CA . LEU A 1 298 ? -2.863 -1.991 15.947 1.00 94.31 298 LEU A CA 1
ATOM 2335 C C . LEU A 1 298 ? -2.710 -2.551 17.371 1.00 94.31 298 LEU A C 1
ATOM 2337 O O . LEU A 1 298 ? -3.702 -2.992 17.940 1.00 94.31 298 LEU A O 1
ATOM 2341 N N . ALA A 1 299 ? -1.517 -2.480 17.970 1.00 95.38 299 ALA A N 1
ATOM 2342 C CA . ALA A 1 299 ? -1.280 -2.826 19.375 1.00 95.38 299 ALA A CA 1
ATOM 2343 C C . ALA A 1 299 ? -1.667 -1.714 20.377 1.00 95.38 299 ALA A C 1
ATOM 2345 O O . ALA A 1 299 ? -1.749 -1.977 21.576 1.00 95.38 299 ALA A O 1
ATOM 2346 N N . ILE A 1 300 ? -1.895 -0.475 19.916 1.00 95.88 300 ILE A N 1
ATOM 2347 C CA . ILE A 1 300 ? -2.437 0.623 20.740 1.00 95.88 300 ILE A CA 1
ATOM 2348 C C . ILE A 1 300 ? -3.974 0.635 20.704 1.00 95.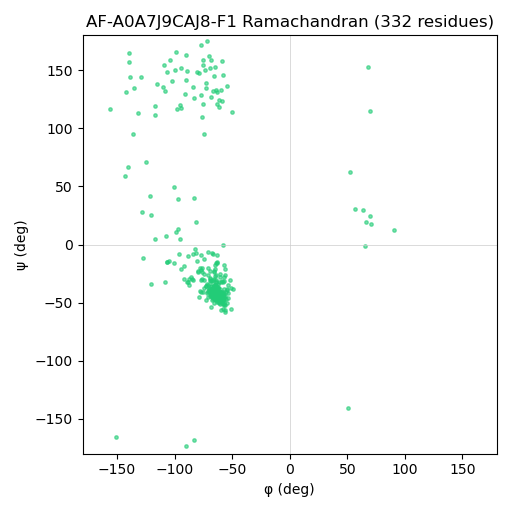88 300 ILE A C 1
ATOM 2350 O O . ILE A 1 300 ? -4.616 1.043 21.675 1.00 95.88 300 ILE A O 1
ATOM 2354 N N . LEU A 1 301 ? -4.568 0.223 19.584 1.00 92.31 301 LEU A N 1
ATOM 2355 C CA . LEU A 1 301 ? -6.016 0.123 19.395 1.00 92.31 301 LEU A CA 1
ATOM 2356 C C . LEU A 1 301 ? -6.600 -1.097 20.130 1.00 92.31 301 LEU A C 1
ATOM 2358 O O . LEU A 1 301 ? -5.918 -2.097 20.340 1.00 92.31 301 LEU A O 1
ATOM 2362 N N . THR A 1 302 ? -7.884 -1.043 20.495 1.00 89.81 302 THR A N 1
ATOM 2363 C CA . THR A 1 302 ? -8.621 -2.273 20.841 1.00 89.81 302 THR A CA 1
ATOM 2364 C C . THR A 1 302 ? -8.808 -3.138 19.586 1.00 89.81 302 THR A C 1
ATOM 2366 O O . THR A 1 302 ? -8.786 -2.597 18.475 1.00 89.81 302 THR A O 1
ATOM 2369 N N . PRO A 1 303 ? -9.052 -4.457 19.699 1.00 86.56 303 PRO A N 1
ATOM 2370 C CA . PRO A 1 303 ? -9.292 -5.298 18.526 1.00 86.56 303 PRO A CA 1
ATOM 2371 C C . PRO A 1 303 ? -10.426 -4.779 17.628 1.00 86.56 303 PRO A C 1
ATOM 2373 O O . PRO A 1 303 ? -10.288 -4.774 16.405 1.00 86.56 303 PRO A O 1
ATOM 2376 N N . LEU A 1 304 ? -11.516 -4.266 18.214 1.00 82.31 304 LEU A N 1
ATOM 2377 C CA . LEU A 1 304 ? -12.623 -3.651 17.470 1.00 82.31 304 LEU A CA 1
ATOM 2378 C C . LEU A 1 304 ? -12.205 -2.360 16.736 1.00 82.31 304 LEU A C 1
ATOM 2380 O O . LEU A 1 304 ? -12.519 -2.199 15.557 1.00 82.31 304 LEU A O 1
ATOM 2384 N N . GLN A 1 305 ? -11.446 -1.475 17.393 1.00 87.50 305 GLN A N 1
ATOM 2385 C CA . GLN A 1 305 ? -10.866 -0.280 16.762 1.00 87.50 305 GLN A CA 1
ATOM 2386 C C . GLN A 1 305 ? -9.885 -0.643 15.636 1.00 87.50 305 GLN A C 1
ATOM 2388 O O . GLN A 1 305 ? -9.842 0.035 14.610 1.00 87.50 305 GLN A O 1
ATOM 2393 N N . GLY A 1 306 ? -9.121 -1.727 15.799 1.00 88.44 306 GLY A N 1
ATOM 2394 C CA . GLY A 1 306 ? -8.231 -2.263 14.772 1.00 88.44 306 GLY A CA 1
ATOM 2395 C C . GLY A 1 306 ? -8.985 -2.749 13.533 1.00 88.44 306 GLY A C 1
ATOM 2396 O O . GLY A 1 306 ? -8.580 -2.433 12.415 1.00 88.44 306 GLY A O 1
ATOM 2397 N N . VAL A 1 307 ? -10.114 -3.447 13.711 1.00 81.81 307 VAL A N 1
ATOM 2398 C CA . VAL A 1 307 ? -10.993 -3.854 12.598 1.00 81.81 307 VAL A CA 1
ATOM 2399 C C . VAL A 1 307 ? -11.597 -2.635 11.889 1.00 81.81 307 VAL A C 1
ATOM 2401 O O . VAL A 1 307 ? -11.510 -2.566 10.664 1.00 81.81 307 VAL A O 1
ATOM 2404 N N . ASP A 1 308 ? -12.143 -1.657 12.622 1.00 81.12 308 ASP A N 1
ATOM 2405 C CA . ASP A 1 308 ? -12.693 -0.410 12.051 1.00 81.12 308 ASP A CA 1
ATOM 2406 C C . ASP A 1 308 ? -11.629 0.343 11.225 1.00 81.12 308 ASP A C 1
ATOM 2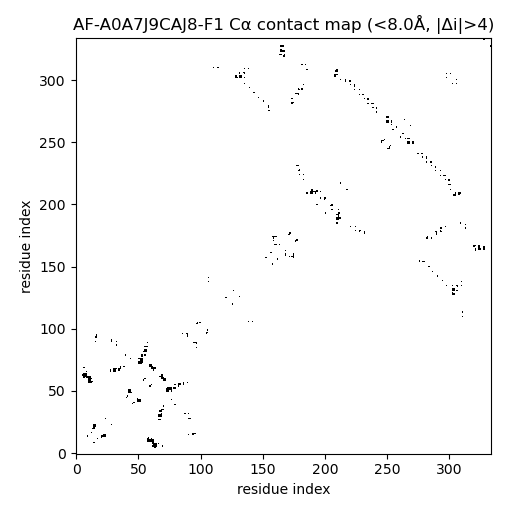408 O O . ASP A 1 308 ? -11.841 0.677 10.056 1.00 81.12 308 ASP A O 1
ATOM 2412 N N . PHE A 1 309 ? -10.415 0.486 11.770 1.00 89.25 309 PHE A N 1
ATOM 2413 C CA . PHE A 1 309 ? -9.279 1.088 11.068 1.00 89.25 309 PHE A CA 1
ATOM 2414 C C . PHE A 1 309 ? -8.902 0.334 9.779 1.00 89.25 309 PHE A C 1
ATOM 2416 O O . PHE A 1 309 ? -8.737 0.956 8.725 1.00 89.25 309 PHE A O 1
ATOM 2423 N N . LEU A 1 310 ? -8.780 -0.997 9.832 1.00 83.69 310 LEU A N 1
ATOM 2424 C CA . LEU A 1 310 ? -8.426 -1.824 8.672 1.00 83.69 310 LEU A CA 1
ATOM 2425 C C . LEU A 1 310 ? -9.501 -1.755 7.575 1.00 83.69 310 LEU A C 1
ATOM 2427 O O . LEU A 1 310 ? -9.174 -1.621 6.390 1.00 83.69 310 LEU A O 1
ATOM 2431 N N . VAL A 1 311 ? -10.778 -1.783 7.964 1.00 77.06 311 VAL A N 1
ATOM 2432 C CA . VAL A 1 311 ? -11.927 -1.632 7.063 1.00 77.06 311 VAL A CA 1
ATOM 2433 C C . VAL A 1 311 ? -11.923 -0.248 6.406 1.00 77.06 311 VAL A C 1
ATOM 2435 O O . VAL A 1 311 ? -12.001 -0.154 5.178 1.00 77.06 311 VAL A O 1
ATOM 2438 N N . ALA A 1 312 ? -11.761 0.825 7.182 1.00 82.31 312 ALA A N 1
ATOM 2439 C CA . ALA A 1 312 ? -11.694 2.189 6.665 1.00 82.31 312 ALA A CA 1
ATOM 2440 C C . ALA A 1 312 ? -10.485 2.406 5.735 1.00 82.31 312 ALA A C 1
ATOM 2442 O O . ALA A 1 312 ? -10.626 3.000 4.663 1.00 82.31 312 ALA A O 1
ATOM 2443 N N . SER A 1 313 ? -9.315 1.861 6.085 1.00 83.06 313 SER A N 1
ATOM 2444 C CA . SER A 1 313 ? -8.099 1.918 5.265 1.00 83.06 313 SER A CA 1
ATOM 2445 C C . SER A 1 313 ? -8.277 1.228 3.910 1.00 83.06 313 SER A C 1
ATOM 2447 O O . SER A 1 313 ? -7.901 1.786 2.874 1.00 83.06 313 SER A O 1
ATOM 2449 N N . LYS A 1 314 ? -8.893 0.042 3.884 1.00 75.50 314 LYS A N 1
ATOM 2450 C CA . LYS A 1 314 ? -9.155 -0.695 2.639 1.00 75.50 314 LYS A CA 1
ATOM 2451 C C . LYS A 1 314 ? -10.266 -0.048 1.808 1.00 75.50 314 LYS A C 1
ATOM 2453 O O . LYS A 1 314 ? -10.135 0.017 0.586 1.00 75.50 314 LYS A O 1
ATOM 2458 N N . LYS A 1 315 ? -11.299 0.513 2.448 1.00 75.69 315 LYS A N 1
ATOM 2459 C CA . LYS A 1 315 ? -12.340 1.321 1.790 1.00 75.69 315 LYS A CA 1
ATOM 2460 C C . LYS A 1 315 ? -11.739 2.556 1.111 1.00 75.69 315 LYS A C 1
ATOM 2462 O O . LYS A 1 315 ? -12.037 2.799 -0.055 1.00 75.69 315 LYS A O 1
ATOM 2467 N N . LEU A 1 316 ? -10.841 3.279 1.787 1.00 80.69 316 LEU A N 1
ATOM 2468 C CA . LEU A 1 316 ? -10.116 4.417 1.212 1.00 80.69 316 LEU A CA 1
ATOM 2469 C C . LEU A 1 316 ? -9.294 4.003 -0.018 1.00 80.69 316 LEU A C 1
ATOM 2471 O O . LEU A 1 316 ? -9.406 4.644 -1.060 1.00 80.69 316 LEU A O 1
ATOM 2475 N N . HIS A 1 317 ? -8.523 2.916 0.066 1.00 75.75 317 HIS A N 1
ATOM 2476 C CA . HIS A 1 317 ? -7.732 2.411 -1.063 1.00 75.75 317 HIS A CA 1
ATOM 2477 C C . HIS A 1 317 ? -8.604 2.050 -2.283 1.00 75.75 317 HIS A C 1
ATOM 2479 O O . HIS A 1 317 ? -8.323 2.508 -3.390 1.00 75.75 317 HIS A O 1
ATOM 2485 N N . LEU A 1 318 ? -9.713 1.322 -2.086 1.00 72.50 318 LEU A N 1
ATOM 2486 C CA . LEU A 1 318 ? -10.659 0.997 -3.165 1.00 72.50 318 LEU A CA 1
ATOM 2487 C C . LEU A 1 318 ? -11.322 2.245 -3.774 1.00 72.50 318 LEU A C 1
ATOM 2489 O O . LEU A 1 318 ? -11.491 2.326 -4.994 1.00 72.50 318 LEU A O 1
ATOM 2493 N N . CYS A 1 319 ? -11.682 3.233 -2.948 1.00 77.88 319 CYS A N 1
ATOM 2494 C CA . CYS A 1 319 ? -12.204 4.514 -3.422 1.00 77.88 319 CYS A CA 1
ATOM 2495 C C . CYS A 1 319 ? -11.169 5.261 -4.270 1.00 77.88 319 CYS A C 1
ATOM 2497 O O . CYS A 1 319 ? -11.499 5.679 -5.379 1.00 77.88 319 CYS A O 1
ATOM 2499 N N . MET A 1 320 ? -9.918 5.360 -3.808 1.00 77.38 320 MET A N 1
ATOM 2500 C CA . MET A 1 320 ? -8.823 5.990 -4.554 1.00 77.38 320 MET A CA 1
ATOM 2501 C C . MET A 1 320 ? -8.598 5.327 -5.916 1.00 77.38 320 MET A C 1
ATOM 2503 O O . MET A 1 320 ? -8.486 6.040 -6.912 1.00 77.38 320 MET A O 1
ATOM 2507 N N . HIS A 1 321 ? -8.645 3.995 -5.991 1.00 78.06 321 HIS A N 1
ATOM 2508 C CA . HIS A 1 321 ? -8.543 3.260 -7.253 1.00 78.06 321 HIS A CA 1
ATOM 2509 C C . HIS A 1 321 ? -9.698 3.576 -8.221 1.00 78.06 321 HIS A C 1
ATOM 2511 O O . HIS A 1 321 ? -9.483 3.911 -9.391 1.00 78.06 321 HIS A O 1
ATOM 2517 N N . LYS A 1 322 ? -10.953 3.532 -7.739 1.00 73.00 322 LYS A N 1
ATOM 2518 C CA . LYS A 1 322 ? -12.140 3.826 -8.566 1.00 73.00 322 LYS A CA 1
ATOM 2519 C C . LYS A 1 322 ? -12.172 5.289 -9.022 1.00 73.00 322 LYS A C 1
ATOM 2521 O O . LYS A 1 322 ? -12.519 5.567 -10.173 1.00 73.00 322 LYS A O 1
ATOM 2526 N N . TRP A 1 323 ? -11.791 6.226 -8.155 1.00 83.81 323 TRP A N 1
ATOM 2527 C CA . TRP A 1 323 ? -11.666 7.646 -8.492 1.00 83.81 323 TRP A CA 1
ATOM 2528 C C . TRP A 1 323 ? -10.517 7.900 -9.472 1.00 83.81 323 TRP A C 1
ATOM 2530 O O . TRP A 1 323 ? -10.710 8.651 -10.426 1.00 83.81 323 TRP A O 1
ATOM 25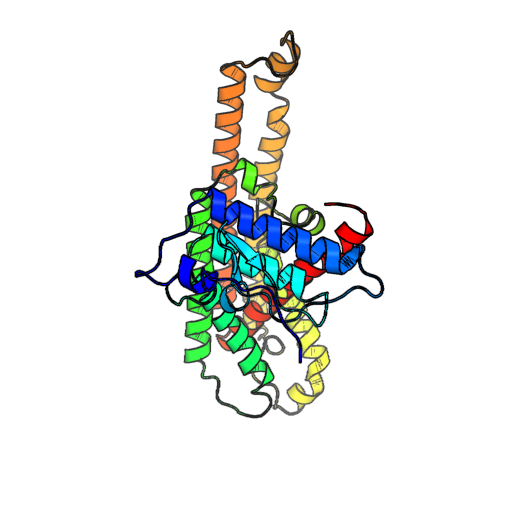40 N N . GLY A 1 324 ? -9.375 7.227 -9.304 1.00 79.31 324 GLY A N 1
ATOM 2541 C CA . GLY A 1 324 ? -8.246 7.250 -10.233 1.00 79.31 324 GLY A CA 1
ATOM 2542 C C . GLY A 1 324 ? -8.663 6.841 -11.645 1.00 79.31 324 GLY A C 1
ATOM 2543 O O . GLY A 1 324 ? -8.565 7.657 -12.558 1.00 79.31 324 GLY A O 1
ATOM 2544 N N . LYS A 1 325 ? -9.263 5.650 -11.808 1.00 74.50 325 LYS A N 1
ATOM 2545 C CA . LYS A 1 325 ? -9.768 5.158 -13.107 1.00 74.50 325 LYS A CA 1
ATOM 2546 C C . LYS A 1 325 ? -10.790 6.113 -13.727 1.00 74.50 325 LYS A C 1
ATOM 2548 O O . LYS A 1 325 ? -10.718 6.431 -14.911 1.00 74.50 325 LYS A O 1
ATOM 2553 N N . THR A 1 326 ? -11.706 6.640 -12.913 1.00 77.25 326 THR A N 1
ATOM 2554 C CA . THR A 1 326 ? -12.700 7.633 -13.357 1.00 77.25 326 THR A CA 1
ATOM 2555 C C . THR A 1 326 ? -12.038 8.925 -13.854 1.00 77.25 326 THR A C 1
ATOM 2557 O O . THR A 1 326 ? -12.511 9.534 -14.814 1.00 77.25 326 THR A O 1
ATOM 2560 N N . ARG A 1 327 ? -10.952 9.366 -13.210 1.00 86.31 327 ARG A N 1
ATOM 2561 C CA . ARG A 1 327 ? -10.230 10.598 -13.547 1.00 86.31 327 ARG A CA 1
ATOM 2562 C C . ARG A 1 327 ? -9.326 10.426 -14.767 1.00 86.31 327 ARG A C 1
ATOM 2564 O O . ARG A 1 327 ? -9.283 11.319 -15.606 1.00 86.31 327 ARG A O 1
ATOM 2571 N N . ASP A 1 328 ? -8.654 9.290 -14.892 1.00 78.12 328 ASP A N 1
ATOM 2572 C CA . ASP A 1 328 ? -7.779 9.001 -16.027 1.00 78.12 328 ASP A CA 1
ATOM 2573 C C . ASP A 1 328 ? -8.596 8.816 -17.321 1.00 78.12 328 ASP A C 1
ATOM 2575 O O . ASP A 1 328 ? -8.287 9.479 -18.316 1.00 78.12 328 ASP A O 1
ATOM 2579 N N . ASN A 1 329 ? -9.750 8.132 -17.258 1.00 77.88 329 ASN A N 1
ATOM 2580 C CA . ASN A 1 329 ? -10.749 8.113 -18.339 1.00 77.88 329 ASN A CA 1
ATOM 2581 C C . ASN A 1 329 ? -11.181 9.533 -18.765 1.00 77.88 329 ASN A C 1
ATOM 2583 O O . ASN A 1 329 ? -11.200 9.847 -19.955 1.00 77.88 329 ASN A O 1
ATOM 2587 N N . ARG A 1 330 ? -11.483 10.427 -17.806 1.00 83.31 330 ARG A N 1
ATOM 2588 C CA . ARG A 1 330 ? -11.851 11.839 -18.077 1.00 83.31 330 ARG A CA 1
ATOM 2589 C C . ARG A 1 330 ? -10.727 12.669 -18.707 1.00 83.31 330 ARG A C 1
ATOM 2591 O O . ARG A 1 330 ? -11.004 13.738 -19.243 1.00 83.31 330 ARG A O 1
ATOM 2598 N N . HIS A 1 331 ? -9.480 12.215 -18.628 1.00 84.62 331 HIS A N 1
ATOM 2599 C CA . HIS A 1 331 ? -8.316 12.882 -19.211 1.00 84.62 331 HIS A CA 1
ATOM 2600 C C . HIS A 1 331 ? -7.756 12.157 -20.447 1.00 84.62 331 HIS A C 1
ATOM 2602 O O . HIS A 1 331 ? -6.689 12.540 -20.925 1.00 84.62 331 HIS A O 1
ATOM 2608 N N . GLY A 1 332 ? -8.434 11.120 -20.956 1.00 76.69 332 GLY A N 1
ATOM 2609 C CA . GLY A 1 332 ? -7.965 10.332 -22.104 1.00 76.69 332 GLY A CA 1
ATOM 2610 C C . GLY A 1 332 ? -6.689 9.527 -21.835 1.00 76.69 332 GLY A C 1
ATOM 2611 O O . GLY A 1 332 ? -5.996 9.146 -22.777 1.00 76.69 332 GLY A O 1
ATOM 2612 N N . ARG A 1 333 ? -6.360 9.290 -20.561 1.00 65.69 333 ARG A N 1
ATOM 2613 C CA . ARG A 1 333 ? -5.212 8.483 -20.135 1.00 65.69 333 ARG A CA 1
ATOM 2614 C C . ARG A 1 333 ? -5.631 7.011 -20.141 1.00 65.69 333 ARG A C 1
ATOM 2616 O O . ARG A 1 333 ? -6.735 6.698 -19.698 1.00 65.69 333 ARG A O 1
ATOM 2623 N N . ARG A 1 334 ? -4.768 6.149 -20.672 1.00 51.97 334 ARG A N 1
ATOM 2624 C CA . ARG A 1 334 ? -4.917 4.687 -20.681 1.00 51.97 334 ARG A CA 1
ATOM 2625 C C . ARG A 1 334 ? -3.913 4.074 -19.719 1.00 51.97 334 ARG A C 1
ATOM 2627 O O . ARG A 1 334 ? -2.816 4.668 -19.626 1.00 51.97 334 ARG A O 1
#

InterPro domains:
  IPR011009 Protein kinase-like domain superfamily [SSF56112] (1-103)
  IPR025422 Transcription factor TGA like domain [PF14144] (117-187)
  IPR025422 Transcription factor TGA like domain [PS51806] (93-330)
  IPR051886 Seed Development and Stress Response Regulator [PTHR46354] (115-333)

Nearest PDB structures (foldseek):
  7xdy-assembly2_B  TM=7.802E-01  e=7.003E-04  Arabidopsis thaliana
  9gb9-assembly1_A  TM=6.949E-01  e=1.955E-03  Lotus japonicus
  7xdv-assembly2_B  TM=7.452E-01  e=2.839E-03  Arabidopsis thaliana
  9gb9-assembly3_C  TM=6.887E-01  e=3.756E-03  Lotus japonicus
  9gfz-assembly2_B  TM=6.458E-01  e=2.468E-03  Medicago truncatula

Sequence (334 aa):
MMIFEHAPNGTLFEHLHVKEMEHLDWSARVRVIMGVAYCLQYMHHDLNPPLPHSNLSSKAIFLTDDYAAKLPPIVDPEVNVHSFGILLIEVISGKLPYSAEHGAIEKWLGLLCCLQALNQNENDGNLTDNTCAQLVERSLDSFLEYIEKRVQLDISGLFSPSWNTALENSLLWITGCRPSLYIRLTYALCGSQVEYQLGEIIQGLARGNLGQILATQLRMINNLHIKTIEEEEKLSSQLAGLQENIADQPIAMVAKRMIRVGDSSGNVDHALDELESSMANILQEADKLRLSTLKELLAILTPLQGVDFLVASKKLHLCMHKWGKTRDNRHGRR

Solvent-accessible surface area (backbone atoms only — not comparable to full-atom values): 18823 Å² total; per-residue (Å²): 138,86,87,76,86,84,48,84,56,50,30,48,37,44,37,48,72,40,90,91,42,78,66,67,50,72,69,47,46,52,46,27,54,50,37,49,49,52,51,53,48,40,28,61,68,76,36,87,77,54,54,28,40,65,68,67,42,44,78,52,28,30,16,33,94,86,46,43,52,44,74,78,84,60,46,56,58,83,56,38,67,57,31,48,51,52,41,50,51,24,63,75,67,53,43,67,83,85,43,88,90,50,55,71,52,54,53,50,47,53,55,48,48,46,54,46,48,62,68,57,42,82,79,51,95,73,85,50,63,68,59,28,39,54,52,46,49,54,52,50,51,57,49,49,57,51,53,65,55,52,76,77,48,66,63,74,51,44,70,63,47,85,91,52,38,80,56,52,60,74,59,50,43,81,62,35,74,54,55,59,52,61,56,52,48,49,54,53,45,26,55,53,38,36,69,74,38,46,69,39,51,74,70,71,67,58,83,66,42,51,50,59,69,47,75,68,42,53,52,50,52,50,56,49,46,54,58,45,49,57,54,50,52,52,55,50,51,54,52,50,51,60,64,55,54,59,69,35,88,53,47,44,60,48,67,72,65,50,92,49,95,84,68,86,48,72,67,43,52,52,53,50,54,53,48,51,54,52,50,47,55,54,38,53,55,50,51,52,47,37,51,49,54,52,51,55,52,48,71,60,40,53,39,56,24,32,43,54,49,54,51,52,53,51,50,50,52,56,47,52,52,56,50,20,52,57,48,33,56,76,67,75,51,130

Organism: Gossypium gossypioides (NCBI:txid34282)

Radius of gyration: 25.67 Å; Cα contacts (8 Å, |Δi|>4): 292; chains: 1; bounding box: 70×50×61 Å

Foldseek 3Di:
DDDDDDFPQAFQLCLLAPPPHPHDDPVLLVQQLVLVVVVLCCQQPVDVVRWADDDQDRNQWGAHPVSHTDHDTDDDHVCCVVSSVLRNCCSVVSDHPPDPVDCPVVLVVLLVVVVVCVVVCVPPDDDDLVNLQVNLVVVLVVLVVVLVVVLVDQLVCLLPPPLAFPLVSVQDDLSHHQLLVLLVLLVVCLVVCCVVCVVCVVVVNDDQASVPQDPVLNVLSVVLNVVSVVVSVVLVVLVVVLVVCCCDPPNVVVCVVDPDRPDDDVRNVVVVVVSSVSSSVSSSVRSVSSSVSLVSNCVSGRSNNSSNSVSSVVVVVVVSRVVSVVVCVVVVHD

Mean predicted aligned error: 15.8 Å

pLDDT: mean 75.92, std 15.68, range [36.88, 98.38]